Protein AF-A0A4V1A9I1-F1 (afdb_monomer)

Foldseek 3Di:
DDPPPPPPPPPPDPPVVCVVQNCVRCVVHDFDDPVLCVVCCVVLVHDPVLSVLVSVQSVQCPDPPGWRFDALVNSCVVVVHDSVVSVVSVVVCVVSQQKDKDDPDDDPVRPPGTITMDRVSNVVVSVVVCVVVDDPQQPWQAQPPPRDTDRHPVSQCQFFNWDDPDPVDIDGHNHTPVVPPDDDPD

Organism: NCBI:txid2546350

pLDDT: mean 83.8, std 15.75, range [33.19, 97.88]

Nearest PDB structures (foldseek):
  6cmv-assembly3_F  TM=6.394E-01  e=7.478E-04  Sulfolobus acidocaldarius
  2b0l-assembly1_A-2  TM=5.857E-01  e=3.317E-03  Bacillus subtilis
  4eju-assembly1_A  TM=6.588E-01  e=1.079E-02  Staphylococcus epidermidis RP62A
  4kdp-assembly3_E  TM=5.083E-01  e=3.734E-02  Staphylococcus epidermidis ATCC 12228
  6ix3-assembly1_B-2  TM=4.053E-01  e=1.984E+00  Aspergillus flavus NRRL3357

Sequence (186 aa):
MMSHDLKKENTEIPNTILSIWGRTILGSGWTTIPNELLKNQARLGLSNSELVLLIHLISFMHSSSAKIFPSIELLSERMSQDRRTIQRTIQRLEEKELIRKRVRSKGKLDIGLTNVYDISPLMLKIINIQLPSMTPPPQIHVCPRCKKIAKSEAEIESLFGYRRVNPDKRVIQSWCKECRGTPHQT

InterPro domains:
  IPR036388 Winged helix-like DNA-binding domain superfamily [G3DSA:1.10.10.10] (19-135)
  IPR036390 Winged helix DNA-binding domain superfamily [SSF46785] (39-106)
  IPR053843 DnaD, N-terminal domain [PF21984] (33-129)

Solvent-accessible surface area (backbone atoms only — not comparable to full-atom values): 11432 Å² total; per-residue (Å²): 142,82,86,79,80,71,80,75,75,83,71,78,74,55,68,74,60,40,72,75,59,36,68,79,69,45,70,87,55,84,71,90,72,63,65,66,59,67,77,36,28,71,82,71,68,49,51,72,70,49,48,54,51,48,53,57,52,53,60,51,49,84,46,100,81,45,74,23,54,72,44,64,65,61,51,16,63,76,66,73,43,56,58,67,59,50,52,52,44,52,49,53,35,38,76,68,52,33,34,46,79,47,79,62,48,84,53,94,88,36,77,85,51,52,42,37,49,42,56,64,45,38,55,53,54,55,49,63,68,41,53,85,76,46,76,72,76,60,64,69,46,60,16,82,84,81,62,50,73,20,60,41,71,70,41,34,52,71,47,34,28,69,42,75,80,49,100,91,40,71,44,75,41,69,44,30,57,82,64,54,87,58,79,80,87,125

Radius of gyration: 25.72 Å; Cα contacts (8 Å, |Δi|>4): 178; chains: 1; bounding box: 54×46×73 Å

Structure (mmCIF, N/CA/C/O backbone):
data_AF-A0A4V1A9I1-F1
#
_entry.id   AF-A0A4V1A9I1-F1
#
loop_
_atom_site.group_PDB
_atom_site.id
_atom_site.type_symbol
_atom_site.label_atom_id
_atom_site.label_alt_id
_atom_site.label_comp_id
_atom_site.label_asym_id
_atom_site.label_entity_id
_atom_site.label_seq_id
_atom_site.pdbx_PDB_ins_code
_atom_site.Cartn_x
_atom_site.Cartn_y
_atom_site.Cartn_z
_atom_site.occupancy
_atom_site.B_iso_or_equiv
_atom_site.auth_seq_id
_atom_site.auth_comp_id
_atom_site.auth_asym_id
_atom_site.auth_atom_id
_atom_site.pdbx_PDB_model_num
ATOM 1 N N . MET A 1 1 ? 34.693 -6.884 -14.666 1.00 38.56 1 MET A N 1
ATOM 2 C CA . MET A 1 1 ? 34.461 -8.022 -13.752 1.00 38.56 1 MET A CA 1
ATOM 3 C C . MET A 1 1 ? 34.159 -7.477 -12.369 1.00 38.56 1 MET A C 1
ATOM 5 O O . MET A 1 1 ? 35.087 -7.062 -11.701 1.00 38.56 1 MET A O 1
ATOM 9 N N . MET A 1 2 ? 32.887 -7.420 -11.981 1.00 33.19 2 MET A N 1
ATOM 10 C CA . MET A 1 2 ? 32.446 -7.291 -10.586 1.00 33.19 2 MET A CA 1
ATOM 11 C C . MET A 1 2 ? 31.104 -8.018 -10.509 1.00 33.19 2 MET A C 1
ATOM 13 O O . MET A 1 2 ? 30.039 -7.433 -10.694 1.00 33.19 2 MET A O 1
ATOM 17 N N . SER A 1 3 ? 31.192 -9.338 -10.370 1.00 37.56 3 SER A N 1
ATOM 18 C CA . SER A 1 3 ? 30.057 -10.226 -10.149 1.00 37.56 3 SER A CA 1
ATOM 19 C C . SER A 1 3 ? 29.556 -9.988 -8.727 1.00 37.56 3 SER A C 1
ATOM 21 O O . SER A 1 3 ? 30.115 -10.516 -7.770 1.00 37.56 3 SER A O 1
ATOM 23 N N . HIS A 1 4 ? 28.538 -9.145 -8.569 1.00 36.03 4 HIS A N 1
ATOM 24 C CA . HIS A 1 4 ? 27.784 -9.094 -7.322 1.00 36.03 4 HIS A CA 1
ATOM 25 C C . HIS A 1 4 ? 26.810 -10.275 -7.314 1.00 36.03 4 HIS A C 1
ATOM 27 O O . HIS A 1 4 ? 25.654 -10.153 -7.716 1.00 36.03 4 HIS A O 1
ATOM 33 N N . ASP A 1 5 ? 27.306 -11.430 -6.867 1.00 45.62 5 ASP A N 1
ATOM 34 C CA . ASP A 1 5 ? 26.476 -12.554 -6.442 1.00 45.62 5 ASP A CA 1
ATOM 35 C C . ASP A 1 5 ? 25.660 -12.125 -5.217 1.00 45.62 5 ASP A C 1
ATOM 37 O O . ASP A 1 5 ? 26.070 -12.247 -4.059 1.00 45.62 5 ASP A O 1
ATOM 41 N N . LEU A 1 6 ? 24.479 -11.569 -5.479 1.00 42.12 6 LEU A N 1
ATOM 42 C CA . LEU A 1 6 ? 23.424 -11.459 -4.487 1.00 42.12 6 LEU A CA 1
ATOM 43 C C . LEU A 1 6 ? 22.947 -12.882 -4.203 1.00 42.12 6 LEU A C 1
ATOM 45 O O . LEU A 1 6 ? 22.240 -13.480 -5.014 1.00 42.12 6 LEU A O 1
ATOM 49 N N . LYS A 1 7 ? 23.358 -13.424 -3.052 1.00 39.19 7 LYS A N 1
ATOM 50 C CA . LYS A 1 7 ? 22.798 -14.647 -2.471 1.00 39.19 7 LYS A CA 1
ATOM 51 C C . LYS A 1 7 ? 21.270 -14.545 -2.529 1.00 39.19 7 LYS A C 1
ATOM 53 O O . LYS A 1 7 ? 20.676 -13.811 -1.743 1.00 39.19 7 LYS A O 1
ATOM 58 N N . LYS A 1 8 ? 20.641 -15.248 -3.477 1.00 44.16 8 LYS A N 1
ATOM 59 C CA . LYS A 1 8 ? 19.192 -15.455 -3.488 1.00 44.16 8 LYS A CA 1
ATOM 60 C C . LYS A 1 8 ? 18.873 -16.243 -2.229 1.00 44.16 8 LYS A C 1
ATOM 62 O O . LYS A 1 8 ? 19.164 -17.433 -2.148 1.00 44.16 8 LYS A O 1
ATOM 67 N N . GLU A 1 9 ? 18.343 -15.550 -1.233 1.00 44.62 9 GLU A N 1
ATOM 68 C CA . GLU A 1 9 ? 17.680 -16.174 -0.101 1.00 44.62 9 GLU A CA 1
ATOM 69 C C . GLU A 1 9 ? 16.652 -17.146 -0.690 1.00 44.62 9 GLU A C 1
ATOM 71 O O . GLU A 1 9 ? 15.797 -16.754 -1.487 1.00 44.62 9 GLU A O 1
ATOM 76 N N . ASN A 1 10 ? 16.838 -18.439 -0.431 1.00 48.97 10 ASN A N 1
ATOM 77 C CA . ASN A 1 10 ? 16.048 -19.502 -1.035 1.00 48.97 10 ASN A CA 1
ATOM 78 C C . ASN A 1 10 ? 14.692 -19.542 -0.320 1.00 48.97 10 ASN A C 1
ATOM 80 O O . ASN A 1 10 ? 14.438 -20.412 0.507 1.00 48.97 10 ASN A O 1
ATOM 84 N N . THR A 1 11 ? 13.860 -18.526 -0.549 1.00 62.03 11 THR A N 1
ATOM 85 C CA . THR A 1 11 ? 12.506 -18.477 -0.010 1.00 62.03 11 THR A CA 1
ATOM 86 C C . THR A 1 11 ? 11.710 -19.561 -0.724 1.00 62.03 11 THR A C 1
ATOM 88 O O . THR A 1 11 ? 11.448 -19.461 -1.925 1.00 62.03 11 THR A O 1
ATOM 91 N N . GLU A 1 12 ? 11.377 -20.637 -0.014 1.00 82.06 12 GLU A N 1
ATOM 92 C CA . GLU A 1 12 ? 10.549 -21.699 -0.572 1.00 82.06 12 GLU A CA 1
ATOM 93 C C . GLU A 1 12 ? 9.214 -21.112 -1.046 1.00 82.06 12 GLU A C 1
ATOM 95 O O . GLU A 1 12 ? 8.479 -20.476 -0.289 1.00 82.06 12 GLU A O 1
ATOM 100 N N . ILE A 1 13 ? 8.916 -21.298 -2.333 1.00 84.38 13 ILE A N 1
ATOM 101 C CA . ILE A 1 13 ? 7.644 -20.884 -2.922 1.00 84.38 13 ILE A CA 1
ATOM 102 C C . ILE A 1 13 ? 6.544 -21.749 -2.291 1.00 84.38 13 ILE A C 1
ATOM 104 O O . ILE A 1 13 ? 6.620 -22.974 -2.416 1.00 84.38 13 ILE A O 1
ATOM 108 N N . PRO A 1 14 ? 5.500 -21.164 -1.673 1.00 90.56 14 PRO A N 1
ATOM 109 C CA . PRO A 1 14 ? 4.407 -21.947 -1.112 1.00 90.56 14 PRO A CA 1
ATOM 110 C C . PRO A 1 14 ? 3.772 -22.867 -2.164 1.00 90.56 14 PRO A C 1
ATOM 112 O O . PRO A 1 14 ? 3.424 -22.412 -3.256 1.00 90.56 14 PRO A O 1
ATOM 115 N N . ASN A 1 15 ? 3.566 -24.145 -1.823 1.00 91.12 15 ASN A N 1
ATOM 116 C CA . ASN A 1 15 ? 3.028 -25.156 -2.748 1.00 91.12 15 ASN A CA 1
ATOM 117 C C . ASN A 1 15 ? 1.694 -24.743 -3.390 1.00 91.12 15 ASN A C 1
ATOM 119 O O . ASN A 1 15 ? 1.447 -25.056 -4.550 1.00 91.12 15 ASN A O 1
ATOM 123 N N . THR A 1 16 ? 0.857 -24.005 -2.658 1.00 92.12 16 THR A N 1
ATOM 124 C CA . THR A 1 16 ? -0.423 -23.480 -3.155 1.00 92.12 16 THR A CA 1
ATOM 125 C C . THR A 1 16 ? -0.254 -22.447 -4.267 1.00 92.12 16 THR A C 1
ATOM 127 O O . THR A 1 16 ? -1.014 -22.449 -5.224 1.00 92.12 16 THR A O 1
ATOM 130 N N . ILE A 1 17 ? 0.742 -21.565 -4.175 1.00 92.31 17 ILE A N 1
ATOM 131 C CA . ILE A 1 17 ? 1.036 -20.580 -5.224 1.00 92.31 17 ILE A CA 1
ATOM 132 C C . ILE A 1 17 ? 1.721 -21.266 -6.409 1.00 92.31 17 ILE A C 1
ATOM 134 O O . ILE A 1 17 ? 1.414 -20.965 -7.564 1.00 92.31 17 ILE A O 1
ATOM 138 N N . LEU A 1 18 ? 2.608 -22.224 -6.125 1.00 92.25 18 LEU A N 1
ATOM 139 C CA . LEU A 1 18 ? 3.308 -23.002 -7.141 1.00 92.25 18 LEU A CA 1
ATOM 140 C C . LEU A 1 18 ? 2.350 -23.829 -8.008 1.00 92.25 18 LEU A C 1
ATOM 142 O O . LEU A 1 18 ? 2.568 -23.910 -9.213 1.00 92.25 18 LEU A O 1
ATOM 146 N N . SER A 1 19 ? 1.296 -24.415 -7.432 1.00 94.12 19 SER A N 1
ATOM 147 C CA . SER A 1 19 ? 0.315 -25.197 -8.195 1.00 94.12 19 SER A CA 1
ATOM 148 C C . SER A 1 19 ? -0.565 -24.341 -9.109 1.00 94.12 19 SER A C 1
ATOM 150 O O . SER A 1 19 ? -0.995 -24.826 -10.150 1.00 94.12 19 SER A O 1
ATOM 152 N N . ILE A 1 20 ? -0.810 -23.076 -8.750 1.00 94.00 20 ILE A N 1
ATOM 153 C CA . ILE A 1 20 ? -1.627 -22.149 -9.547 1.00 94.00 20 ILE A CA 1
ATOM 154 C C . ILE A 1 20 ? -0.826 -21.583 -10.724 1.00 94.00 20 ILE A C 1
ATOM 156 O O . ILE A 1 20 ? -1.315 -21.565 -11.850 1.00 94.00 20 ILE A O 1
ATOM 160 N N . TRP A 1 21 ? 0.395 -21.102 -10.468 1.00 92.94 21 TRP A N 1
ATOM 161 C CA . TRP A 1 21 ? 1.164 -20.321 -11.448 1.00 92.94 21 TRP A CA 1
ATOM 162 C C . TRP A 1 21 ? 2.335 -21.087 -12.073 1.00 92.94 21 TRP A C 1
ATOM 164 O O . TRP A 1 21 ? 2.850 -20.695 -13.116 1.00 92.94 21 TRP A O 1
ATOM 174 N N . GLY A 1 22 ? 2.775 -22.186 -11.465 1.00 92.94 22 GLY A N 1
ATOM 175 C CA . GLY A 1 22 ? 3.942 -22.934 -11.919 1.00 92.94 22 GLY A CA 1
ATOM 176 C C . GLY A 1 22 ? 5.271 -22.207 -11.679 1.00 92.94 22 GLY A C 1
ATOM 177 O O . GLY A 1 22 ? 5.353 -20.995 -11.476 1.00 92.94 22 GLY A O 1
ATOM 178 N N . ARG A 1 23 ? 6.368 -22.972 -11.703 1.00 91.31 23 ARG A N 1
ATOM 179 C CA . ARG A 1 23 ? 7.710 -22.456 -11.376 1.00 91.31 23 ARG A CA 1
ATOM 180 C C . ARG A 1 23 ? 8.219 -21.433 -12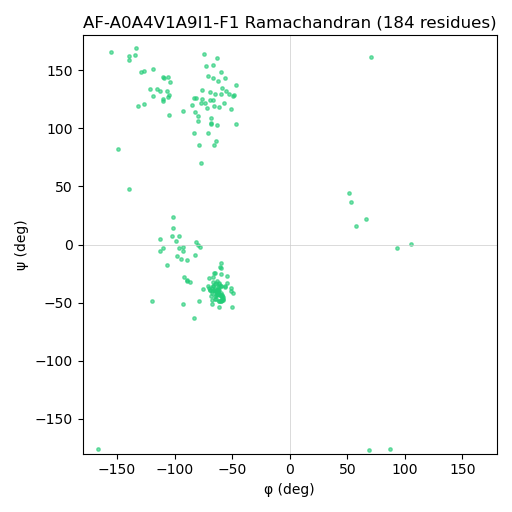.393 1.00 91.31 23 ARG A C 1
ATOM 182 O O . ARG A 1 23 ? 8.892 -20.485 -12.003 1.00 91.31 23 ARG A O 1
ATOM 189 N N . THR A 1 24 ? 7.892 -21.616 -13.672 1.00 92.69 24 THR A N 1
ATOM 190 C CA . THR A 1 24 ? 8.358 -20.748 -14.763 1.00 92.69 24 THR A CA 1
ATOM 191 C C . THR A 1 24 ? 7.842 -19.317 -14.612 1.00 92.69 24 THR A C 1
ATOM 193 O O . THR A 1 24 ? 8.624 -18.382 -14.748 1.00 92.69 24 THR A O 1
ATOM 196 N N . ILE A 1 25 ? 6.562 -19.135 -14.260 1.00 91.75 25 ILE A N 1
ATOM 197 C CA . ILE A 1 25 ? 5.960 -17.803 -14.063 1.00 91.75 25 ILE A CA 1
ATOM 198 C C . ILE A 1 25 ? 6.535 -17.130 -12.810 1.00 91.75 25 ILE A C 1
ATOM 200 O O . ILE A 1 25 ? 6.825 -15.938 -12.812 1.00 91.75 25 ILE A O 1
ATOM 204 N N . LEU A 1 26 ? 6.758 -17.905 -11.748 1.00 91.00 26 LEU A N 1
ATOM 205 C CA . LEU A 1 26 ? 7.245 -17.406 -10.459 1.00 91.00 26 LEU A CA 1
ATOM 206 C C . LEU A 1 26 ? 8.769 -17.199 -10.408 1.00 91.00 26 LEU A C 1
ATOM 208 O O . LEU A 1 26 ? 9.298 -16.826 -9.361 1.00 91.00 26 LEU A O 1
ATOM 212 N N . GLY A 1 27 ? 9.496 -17.427 -11.508 1.00 86.19 27 GLY A N 1
ATOM 213 C CA . GLY A 1 27 ? 10.963 -17.353 -11.549 1.00 86.19 27 GLY A CA 1
ATOM 214 C C . GLY A 1 27 ? 11.542 -15.980 -11.178 1.00 86.19 27 GLY A C 1
ATOM 215 O O . GLY A 1 27 ? 12.671 -15.894 -10.686 1.00 86.19 27 GLY 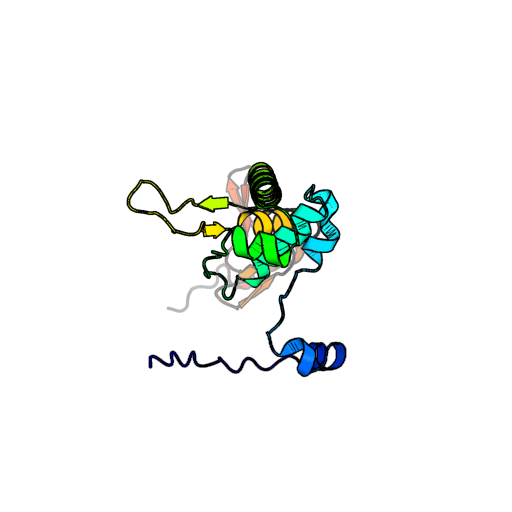A O 1
ATOM 216 N N . SER A 1 28 ? 10.758 -14.916 -11.361 1.00 84.81 28 SER A N 1
ATOM 217 C CA . SER A 1 28 ? 11.095 -13.537 -10.978 1.00 84.81 28 SER A CA 1
ATOM 218 C C . SER A 1 28 ? 10.522 -13.117 -9.616 1.00 84.81 28 SER A C 1
ATOM 220 O O . SER A 1 28 ? 10.631 -11.951 -9.243 1.00 84.81 28 SER A O 1
ATOM 222 N N . GLY A 1 29 ? 9.934 -14.054 -8.867 1.00 87.31 29 GLY A N 1
ATOM 223 C CA . GLY A 1 29 ? 9.211 -13.796 -7.625 1.00 87.31 29 GLY A CA 1
ATOM 224 C C . GLY A 1 29 ? 7.737 -13.454 -7.853 1.00 87.31 29 GLY A C 1
ATOM 225 O O . GLY A 1 29 ? 7.226 -13.499 -8.971 1.00 87.31 29 GLY A O 1
ATOM 226 N N . TRP A 1 30 ? 7.040 -13.117 -6.769 1.00 90.69 30 TRP A N 1
ATOM 227 C CA . TRP A 1 30 ? 5.646 -12.677 -6.793 1.00 90.69 30 TRP A CA 1
ATOM 228 C C . TRP A 1 30 ? 5.441 -11.531 -5.804 1.00 90.69 30 TRP A C 1
ATOM 230 O O . TRP A 1 30 ? 6.217 -11.345 -4.868 1.00 90.69 30 TRP A O 1
ATOM 240 N N . THR A 1 31 ? 4.385 -10.749 -6.007 1.00 90.62 31 THR A N 1
ATOM 241 C CA . THR A 1 31 ? 3.989 -9.677 -5.089 1.00 90.62 31 THR A CA 1
ATOM 242 C C . THR A 1 31 ? 2.703 -10.070 -4.382 1.00 90.62 31 THR A C 1
ATOM 244 O O . THR A 1 31 ? 1.701 -10.378 -5.025 1.00 90.62 31 THR A O 1
ATOM 247 N N . THR A 1 32 ? 2.713 -10.058 -3.052 1.00 90.00 32 THR A N 1
ATOM 248 C CA . THR A 1 32 ? 1.515 -10.314 -2.251 1.00 90.00 32 THR A CA 1
ATOM 249 C C . THR A 1 32 ? 0.716 -9.033 -2.073 1.00 90.00 32 THR A C 1
ATOM 251 O O . THR A 1 32 ? 1.205 -8.072 -1.478 1.00 90.00 32 THR A O 1
ATOM 254 N N . ILE A 1 33 ? -0.528 -9.036 -2.546 1.00 92.81 33 ILE A N 1
ATOM 255 C CA . ILE A 1 33 ? -1.468 -7.932 -2.362 1.00 92.81 33 ILE A CA 1
ATOM 256 C C . ILE A 1 33 ? -2.567 -8.379 -1.396 1.00 92.81 33 ILE A C 1
ATOM 258 O O . ILE A 1 33 ? -3.230 -9.383 -1.665 1.00 92.81 33 ILE A O 1
ATOM 262 N N . PRO A 1 34 ? -2.796 -7.668 -0.276 1.00 92.38 34 PRO A N 1
ATOM 263 C CA . PRO A 1 34 ? -3.921 -7.968 0.595 1.00 92.38 34 PRO A CA 1
ATOM 264 C C . PRO A 1 34 ? -5.237 -7.831 -0.173 1.00 92.38 34 PRO A C 1
ATOM 266 O O . PRO A 1 34 ? -5.506 -6.782 -0.759 1.00 92.38 34 PRO A O 1
ATOM 269 N N . ASN A 1 35 ? -6.105 -8.844 -0.103 1.00 94.56 35 ASN A N 1
ATOM 270 C CA . ASN A 1 35 ? -7.450 -8.777 -0.698 1.00 94.56 35 ASN A CA 1
ATOM 271 C C . ASN A 1 35 ? -8.239 -7.556 -0.210 1.00 94.56 35 ASN A C 1
ATOM 273 O O . ASN A 1 35 ? -9.094 -7.028 -0.909 1.00 94.56 35 ASN A O 1
ATOM 277 N N . GLU A 1 36 ? -7.921 -7.087 0.987 1.00 94.50 36 GLU A N 1
ATOM 278 C CA . GLU A 1 36 ? -8.526 -5.931 1.631 1.00 94.50 36 GLU A CA 1
ATOM 279 C C . GLU A 1 36 ? -8.203 -4.618 0.914 1.00 94.50 36 GLU A C 1
ATOM 281 O O . GLU A 1 36 ? -9.044 -3.723 0.900 1.00 94.50 36 GLU A O 1
ATOM 286 N N . LEU A 1 37 ? -7.057 -4.519 0.229 1.00 95.06 37 LEU A N 1
ATOM 287 C CA . LEU A 1 37 ? -6.786 -3.405 -0.682 1.00 95.06 37 LEU A CA 1
ATOM 288 C C . LEU A 1 37 ? -7.754 -3.431 -1.872 1.00 95.06 37 LEU A C 1
ATOM 290 O O . LEU A 1 37 ? -8.346 -2.407 -2.205 1.00 95.06 37 LEU A O 1
ATOM 294 N N . LEU A 1 38 ? -7.942 -4.606 -2.483 1.00 95.94 38 LEU A N 1
ATOM 295 C CA . LEU A 1 38 ? -8.792 -4.773 -3.666 1.00 95.94 38 LEU A CA 1
ATOM 296 C C . LEU A 1 38 ? -10.272 -4.544 -3.334 1.00 95.94 38 LEU A C 1
ATOM 298 O O . LEU A 1 38 ? -10.944 -3.761 -3.998 1.00 95.94 38 LEU A O 1
ATOM 302 N N . LYS A 1 39 ? -10.769 -5.153 -2.251 1.00 95.38 39 LYS A N 1
ATOM 303 C CA . LYS A 1 39 ? -12.156 -4.991 -1.782 1.00 95.38 39 LYS A CA 1
ATOM 304 C C . LYS A 1 39 ? -12.497 -3.542 -1.444 1.00 95.38 39 LYS A C 1
ATOM 306 O O . LYS A 1 39 ? -13.627 -3.110 -1.649 1.00 95.38 39 LYS A O 1
ATOM 311 N N . ASN A 1 40 ? -11.534 -2.796 -0.904 1.00 95.44 40 ASN A N 1
ATOM 312 C CA . ASN A 1 40 ? -11.751 -1.428 -0.446 1.00 95.44 40 ASN A CA 1
ATOM 313 C C . ASN A 1 40 ? -11.245 -0.371 -1.435 1.00 95.44 40 ASN A C 1
ATOM 315 O O . ASN A 1 40 ? -11.191 0.797 -1.060 1.00 95.44 40 ASN A O 1
ATOM 319 N N . GLN A 1 41 ? -10.932 -0.726 -2.690 1.00 96.50 41 GLN A N 1
ATOM 320 C CA . GLN A 1 41 ? -10.455 0.226 -3.701 1.00 96.50 41 GLN A CA 1
ATOM 321 C C . GLN A 1 41 ? -11.361 1.467 -3.789 1.00 96.50 41 GLN A C 1
ATOM 323 O O . GLN A 1 41 ? -10.889 2.595 -3.637 1.00 96.50 41 GLN A O 1
ATOM 328 N N . ALA A 1 42 ? -12.670 1.263 -3.975 1.00 95.62 42 ALA A N 1
ATOM 329 C CA . ALA A 1 42 ? -13.636 2.356 -4.090 1.00 95.62 42 ALA A CA 1
ATOM 330 C C . ALA A 1 42 ? -13.742 3.180 -2.795 1.00 95.62 42 ALA A C 1
ATOM 332 O O . ALA A 1 42 ? -13.780 4.406 -2.843 1.00 95.62 42 ALA A O 1
ATOM 333 N N . ARG A 1 43 ? -13.715 2.521 -1.629 1.00 94.69 43 ARG A N 1
ATOM 334 C CA . ARG A 1 43 ? -13.764 3.183 -0.312 1.00 94.69 43 ARG A CA 1
ATOM 335 C C . ARG A 1 43 ? -12.517 4.012 -0.016 1.00 94.69 43 ARG A C 1
ATOM 337 O O . ARG A 1 43 ? -12.611 5.037 0.646 1.00 94.69 43 ARG A O 1
ATOM 344 N N . LEU A 1 44 ? -11.364 3.585 -0.524 1.00 95.44 44 LEU A N 1
ATOM 345 C CA . LEU A 1 44 ? -10.106 4.334 -0.487 1.00 95.44 44 LEU A CA 1
ATOM 346 C C . LEU A 1 44 ? -10.060 5.449 -1.549 1.00 95.44 44 LEU A C 1
ATOM 348 O O . LEU A 1 44 ? -9.069 6.173 -1.637 1.00 95.44 44 LEU A O 1
ATOM 352 N N . GLY A 1 45 ? -11.106 5.582 -2.373 1.00 96.12 45 GLY A N 1
ATOM 353 C CA . GLY A 1 45 ? -11.182 6.555 -3.456 1.00 96.12 45 GLY A CA 1
ATOM 354 C C . GLY A 1 45 ? -10.171 6.297 -4.571 1.00 96.12 45 GLY A C 1
ATOM 355 O O . GLY A 1 45 ? -9.810 7.234 -5.278 1.00 96.12 45 GLY A O 1
ATOM 356 N N . LEU A 1 46 ? -9.661 5.073 -4.721 1.00 97.88 46 LEU A N 1
ATOM 357 C CA . LEU A 1 46 ? -8.631 4.726 -5.699 1.00 97.88 46 LEU A CA 1
ATOM 358 C C . LEU A 1 46 ? -9.219 4.499 -7.098 1.00 97.88 46 LEU A C 1
ATOM 360 O O . LEU A 1 46 ? -10.088 3.655 -7.308 1.00 97.88 46 LEU A O 1
ATOM 364 N N . SER A 1 47 ? -8.675 5.205 -8.083 1.00 97.69 47 SER A N 1
ATOM 365 C CA . SER A 1 47 ? -8.843 4.875 -9.499 1.00 97.69 47 SER A CA 1
ATOM 366 C C . SER A 1 47 ? -8.000 3.656 -9.886 1.00 97.69 47 SER A C 1
ATOM 368 O O . SER A 1 47 ? -7.053 3.287 -9.191 1.00 97.69 47 SER A O 1
ATOM 370 N N . ASN A 1 48 ? -8.305 3.058 -11.039 1.00 97.06 48 ASN A N 1
ATOM 371 C CA . ASN A 1 48 ? -7.591 1.879 -11.534 1.00 97.06 48 ASN A CA 1
ATOM 372 C C . ASN A 1 48 ? -6.091 2.153 -11.729 1.00 97.06 48 ASN A C 1
ATOM 374 O O . ASN A 1 48 ? -5.263 1.357 -11.297 1.00 97.06 48 ASN A O 1
ATOM 378 N N . SER A 1 49 ? -5.723 3.303 -12.306 1.00 96.38 49 SER A N 1
ATOM 379 C CA . SER A 1 49 ? -4.313 3.676 -12.495 1.00 96.38 49 SER A CA 1
ATOM 380 C C . SER A 1 49 ? -3.580 3.883 -11.168 1.00 96.38 49 SER A C 1
ATOM 382 O O . SER A 1 49 ? -2.428 3.481 -11.034 1.00 96.38 49 SER A O 1
ATOM 384 N N . GLU A 1 50 ? -4.247 4.471 -10.171 1.00 97.81 50 GLU A N 1
ATOM 385 C CA . GLU A 1 50 ? -3.676 4.654 -8.832 1.00 97.81 50 GLU A CA 1
ATOM 386 C C . GLU A 1 50 ? -3.479 3.309 -8.115 1.00 97.81 50 GLU A C 1
ATOM 388 O O . GLU A 1 50 ? -2.440 3.106 -7.488 1.00 97.81 50 GLU A O 1
ATOM 393 N N . LEU A 1 51 ? -4.426 2.369 -8.243 1.00 97.75 51 LEU A N 1
ATOM 394 C CA . LEU A 1 51 ? -4.293 1.020 -7.688 1.00 97.75 51 LEU A CA 1
ATOM 395 C C . LEU A 1 51 ? -3.136 0.248 -8.340 1.00 97.75 51 LEU A C 1
ATOM 397 O O . LEU A 1 51 ? -2.318 -0.336 -7.632 1.00 97.75 51 LEU A O 1
ATOM 401 N N . VAL A 1 52 ? -3.037 0.260 -9.671 1.00 96.88 52 VAL A N 1
ATOM 402 C CA . VAL A 1 52 ? -1.956 -0.437 -10.391 1.00 96.88 52 VAL A CA 1
ATOM 403 C C . VAL A 1 52 ? -0.592 0.160 -10.034 1.00 96.88 52 VAL A C 1
ATOM 405 O O . VAL A 1 52 ? 0.353 -0.582 -9.763 1.00 96.88 52 VAL A O 1
ATOM 408 N N . LEU A 1 53 ? -0.491 1.490 -9.938 1.00 96.88 53 LEU A N 1
ATOM 409 C CA . LEU A 1 53 ? 0.732 2.147 -9.479 1.00 96.88 53 LEU A CA 1
ATOM 410 C C . LEU A 1 53 ? 1.101 1.722 -8.047 1.00 96.88 53 LEU A C 1
ATOM 412 O O . LEU A 1 53 ? 2.266 1.431 -7.782 1.00 96.88 53 LEU A O 1
ATOM 416 N N . LEU A 1 54 ? 0.129 1.647 -7.129 1.00 96.00 54 LEU A N 1
ATOM 417 C CA . LEU A 1 54 ? 0.356 1.154 -5.766 1.00 96.00 54 LEU A CA 1
ATOM 418 C C . LEU A 1 54 ? 0.869 -0.289 -5.754 1.00 96.00 54 LEU A C 1
ATOM 420 O O . LEU A 1 54 ? 1.821 -0.577 -5.035 1.00 96.00 54 LEU A O 1
ATOM 424 N N . ILE A 1 55 ? 0.289 -1.181 -6.563 1.00 95.94 55 ILE A N 1
ATOM 425 C CA . ILE A 1 55 ? 0.745 -2.575 -6.695 1.00 95.94 55 ILE A CA 1
ATOM 426 C C . ILE A 1 55 ? 2.204 -2.619 -7.164 1.00 95.94 55 ILE A C 1
ATOM 428 O O . ILE A 1 55 ? 3.014 -3.349 -6.589 1.00 95.94 55 ILE A O 1
ATOM 432 N N . HIS A 1 56 ? 2.578 -1.788 -8.143 1.00 95.31 56 HIS A N 1
ATOM 433 C CA . HIS A 1 56 ? 3.975 -1.672 -8.555 1.00 95.31 56 HIS A CA 1
ATOM 434 C C . HIS A 1 56 ? 4.873 -1.170 -7.425 1.00 95.31 56 HIS A C 1
ATOM 436 O O . HIS A 1 56 ? 5.941 -1.741 -7.235 1.00 95.31 56 HIS A O 1
ATOM 442 N N . LEU A 1 57 ? 4.464 -0.165 -6.644 1.00 94.00 57 LEU A N 1
ATOM 443 C CA . LEU A 1 57 ? 5.239 0.295 -5.483 1.00 94.00 57 LEU A CA 1
ATOM 444 C C . LEU A 1 57 ? 5.410 -0.815 -4.431 1.00 94.00 57 LEU A C 1
ATOM 446 O O . LEU A 1 57 ? 6.518 -1.006 -3.932 1.00 94.00 57 LEU A O 1
ATOM 450 N N . ILE A 1 58 ? 4.349 -1.578 -4.145 1.00 92.94 58 ILE A N 1
ATOM 451 C CA . ILE A 1 58 ? 4.373 -2.718 -3.214 1.00 92.94 58 ILE A CA 1
ATOM 452 C C . ILE A 1 58 ? 5.343 -3.803 -3.700 1.00 92.94 58 ILE A C 1
ATOM 454 O O . ILE A 1 58 ? 6.028 -4.402 -2.879 1.00 92.94 58 ILE A O 1
ATOM 458 N N . SER A 1 59 ? 5.487 -4.012 -5.014 1.00 92.12 59 SER A N 1
ATOM 459 C CA . SER A 1 59 ? 6.428 -5.010 -5.554 1.00 92.12 59 SER A CA 1
ATOM 460 C C . SER A 1 59 ? 7.903 -4.760 -5.196 1.00 92.12 59 SER A C 1
ATOM 462 O O . SER A 1 59 ? 8.704 -5.690 -5.239 1.00 92.12 59 SER A O 1
ATOM 464 N N . PHE A 1 60 ? 8.267 -3.529 -4.812 1.00 89.75 60 PHE A N 1
ATOM 465 C CA . PHE A 1 60 ? 9.618 -3.168 -4.355 1.00 89.75 60 PHE A CA 1
ATOM 466 C C . PHE A 1 60 ? 9.786 -3.255 -2.828 1.00 89.75 60 PHE A C 1
ATOM 468 O O . PHE A 1 60 ? 10.869 -2.989 -2.304 1.00 89.75 60 PHE A O 1
ATOM 475 N N . MET A 1 61 ? 8.727 -3.594 -2.087 1.00 85.88 61 MET A N 1
ATOM 476 C CA . MET A 1 61 ? 8.791 -3.791 -0.642 1.00 85.88 61 MET A CA 1
ATOM 477 C C . MET A 1 61 ? 9.281 -5.210 -0.334 1.00 85.88 61 MET A C 1
ATOM 479 O O . MET A 1 61 ? 8.503 -6.157 -0.296 1.00 85.88 61 MET A O 1
ATOM 483 N N . HIS A 1 62 ? 10.584 -5.353 -0.089 1.00 73.94 62 HIS A N 1
ATOM 484 C CA . HIS A 1 62 ? 11.203 -6.648 0.236 1.00 73.94 62 HIS A CA 1
ATOM 485 C C . HIS A 1 62 ? 11.219 -6.974 1.741 1.00 73.94 62 HIS A C 1
ATOM 487 O O . HIS A 1 62 ? 11.475 -8.109 2.125 1.00 73.94 62 HIS A O 1
ATOM 493 N N . SER A 1 63 ? 10.947 -5.995 2.605 1.00 68.94 63 SER A N 1
ATOM 494 C CA . SER A 1 63 ? 10.808 -6.170 4.054 1.00 68.94 63 SER A CA 1
ATOM 495 C C . SER A 1 63 ? 9.935 -5.058 4.642 1.00 68.94 63 SER A C 1
ATOM 497 O O . SER A 1 63 ? 9.708 -4.035 3.995 1.00 68.94 63 SER A O 1
ATOM 499 N N . SER A 1 64 ? 9.469 -5.223 5.883 1.00 63.03 64 SER A N 1
ATOM 500 C CA . SER A 1 64 ? 8.633 -4.229 6.580 1.00 63.03 64 SER A CA 1
ATOM 501 C C . SER A 1 64 ? 9.308 -2.861 6.760 1.00 63.03 64 SER A C 1
ATOM 503 O O . SER A 1 64 ? 8.624 -1.859 6.952 1.00 63.03 64 SER A O 1
ATOM 505 N N . SER A 1 65 ? 10.640 -2.806 6.676 1.00 61.75 65 SER A N 1
ATOM 506 C CA . SER A 1 65 ? 11.448 -1.583 6.742 1.00 61.75 65 SER A CA 1
ATOM 507 C C . SER A 1 65 ? 12.141 -1.242 5.417 1.00 61.75 65 SER A C 1
ATOM 509 O O . SER A 1 65 ? 12.926 -0.288 5.359 1.00 61.75 65 SER A O 1
ATOM 511 N N . ALA A 1 66 ? 11.872 -2.000 4.347 1.00 66.25 66 ALA A N 1
ATOM 512 C CA . ALA A 1 66 ? 12.495 -1.780 3.053 1.00 66.25 66 ALA A CA 1
ATOM 513 C C . ALA A 1 66 ? 12.075 -0.424 2.487 1.00 66.25 66 ALA A C 1
ATOM 515 O O . ALA A 1 66 ? 10.895 -0.082 2.393 1.00 66.25 66 ALA A O 1
ATOM 516 N N . LYS A 1 67 ? 13.073 0.354 2.067 1.00 72.62 67 LYS A N 1
ATOM 517 C CA . LYS A 1 67 ? 12.832 1.594 1.335 1.00 72.62 67 LYS A CA 1
ATOM 518 C C . LYS A 1 67 ? 12.294 1.236 -0.049 1.00 72.62 67 LYS A C 1
ATOM 520 O O . LYS A 1 67 ? 12.907 0.440 -0.751 1.00 72.62 67 LYS A O 1
ATOM 525 N N . ILE A 1 68 ? 11.208 1.878 -0.462 1.00 85.19 68 ILE A N 1
ATOM 526 C CA . ILE A 1 68 ? 10.671 1.775 -1.822 1.00 85.19 68 ILE A CA 1
ATOM 527 C C . ILE A 1 68 ? 11.278 2.917 -2.632 1.00 85.19 68 ILE A C 1
ATOM 529 O O . ILE A 1 68 ? 11.038 4.080 -2.319 1.00 85.19 68 ILE A O 1
ATOM 533 N N . PHE A 1 69 ? 12.089 2.620 -3.645 1.00 88.50 69 PHE A N 1
ATOM 534 C CA . PHE A 1 69 ? 12.757 3.650 -4.454 1.00 88.50 69 PHE A CA 1
ATOM 535 C C . PHE A 1 69 ? 12.806 3.333 -5.961 1.00 88.50 69 PHE A C 1
ATOM 537 O O . PHE A 1 69 ? 13.865 3.464 -6.574 1.00 88.50 69 PHE A O 1
ATOM 544 N N . PRO A 1 70 ? 11.695 2.925 -6.603 1.00 90.19 70 PRO A N 1
ATO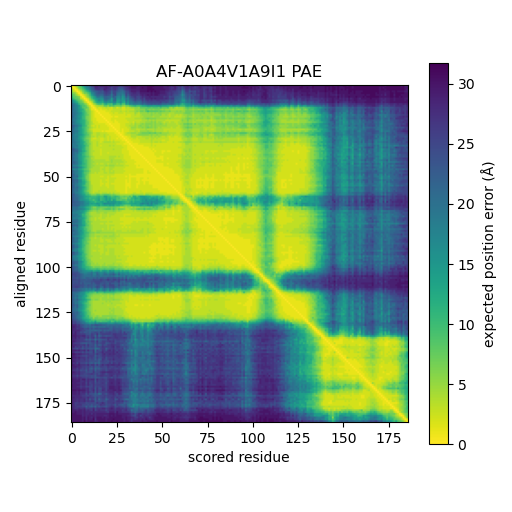M 545 C CA . PRO A 1 70 ? 11.666 2.823 -8.055 1.00 90.19 70 PRO A CA 1
ATOM 546 C C . PRO A 1 70 ? 11.784 4.204 -8.703 1.00 90.19 70 PRO A C 1
ATOM 548 O O . PRO A 1 70 ? 11.240 5.197 -8.211 1.00 90.19 70 PRO A O 1
ATOM 551 N N . SER A 1 71 ? 12.486 4.267 -9.833 1.00 91.56 71 SER A N 1
ATOM 552 C CA . SER A 1 71 ? 12.550 5.487 -10.632 1.00 91.56 71 SER A CA 1
ATOM 553 C C . SER A 1 71 ? 11.220 5.724 -11.352 1.00 91.56 71 SER A C 1
ATOM 555 O O . SER A 1 71 ? 10.474 4.792 -11.654 1.00 91.56 71 SER A O 1
ATOM 557 N N . ILE A 1 72 ? 10.925 6.991 -11.654 1.00 92.69 72 ILE A N 1
ATOM 558 C CA . ILE A 1 72 ? 9.751 7.343 -12.468 1.00 92.69 72 ILE A CA 1
ATOM 559 C C . ILE A 1 72 ? 9.842 6.695 -13.854 1.00 92.69 72 ILE A C 1
ATOM 561 O O . ILE A 1 72 ? 8.820 6.276 -14.380 1.00 92.69 72 ILE A O 1
ATOM 565 N N . GLU A 1 73 ? 11.050 6.582 -14.411 1.00 93.12 73 GLU A N 1
ATOM 566 C CA . GLU A 1 73 ? 11.298 5.928 -15.701 1.00 93.12 73 GLU A CA 1
ATOM 567 C C . GLU A 1 73 ? 10.895 4.450 -15.669 1.00 93.12 73 GLU A C 1
ATOM 569 O O . GLU A 1 73 ? 10.118 4.002 -16.502 1.00 93.12 73 GLU A O 1
ATOM 574 N N . LEU A 1 74 ? 11.322 3.717 -14.635 1.00 93.44 74 LEU A N 1
ATOM 575 C CA . LEU A 1 74 ? 10.991 2.301 -14.476 1.00 93.44 74 LEU A CA 1
ATOM 576 C C . LEU A 1 74 ? 9.479 2.073 -14.339 1.00 93.44 74 LEU A C 1
ATOM 578 O O . LEU A 1 74 ? 8.938 1.103 -14.863 1.00 93.44 74 LEU A O 1
ATOM 582 N N . LEU A 1 75 ? 8.785 2.957 -13.616 1.00 95.25 75 LEU A N 1
ATOM 583 C CA . LEU A 1 75 ? 7.326 2.895 -13.480 1.00 95.25 75 LEU A CA 1
ATOM 584 C C . LEU A 1 75 ? 6.618 3.241 -14.796 1.00 95.25 75 LEU A C 1
ATOM 586 O O . LEU A 1 75 ? 5.635 2.595 -15.144 1.00 95.25 75 LEU A O 1
ATOM 590 N N . SER A 1 76 ? 7.134 4.231 -15.526 1.00 96.12 76 SER A N 1
ATOM 591 C CA . SER A 1 76 ? 6.644 4.665 -16.838 1.00 96.12 76 SER A CA 1
ATOM 592 C C . SER A 1 76 ? 6.708 3.520 -17.853 1.00 96.12 76 SER A C 1
ATOM 594 O O . SER A 1 76 ? 5.695 3.209 -18.478 1.00 96.12 76 SER A O 1
ATOM 596 N N . GLU A 1 77 ? 7.849 2.831 -17.928 1.00 96.50 77 GLU A N 1
ATOM 597 C CA . GLU A 1 77 ? 8.062 1.654 -18.775 1.00 96.50 77 GLU A CA 1
ATOM 598 C C . GLU A 1 77 ? 7.114 0.505 -18.400 1.00 96.50 77 GLU A C 1
ATOM 600 O O . GLU A 1 77 ? 6.348 0.029 -19.238 1.00 96.50 77 GLU A O 1
ATOM 605 N N . ARG A 1 78 ? 7.087 0.104 -17.119 1.00 95.25 78 ARG A N 1
ATOM 606 C CA . ARG A 1 78 ? 6.257 -1.022 -16.646 1.00 95.25 78 ARG A CA 1
ATOM 607 C C . ARG A 1 78 ? 4.763 -0.805 -16.845 1.00 95.25 78 ARG A C 1
ATOM 609 O O . ARG A 1 78 ? 4.042 -1.763 -17.102 1.00 95.25 78 ARG A O 1
ATOM 616 N N . MET A 1 79 ? 4.299 0.431 -16.693 1.00 96.00 79 MET A N 1
ATOM 617 C CA . MET A 1 79 ? 2.882 0.768 -16.822 1.00 96.00 79 MET A CA 1
ATOM 618 C C . MET A 1 79 ? 2.504 1.214 -18.237 1.00 96.00 79 MET A C 1
ATOM 620 O O . MET A 1 79 ? 1.322 1.434 -18.488 1.00 96.00 79 MET A O 1
ATOM 624 N N . SER A 1 80 ? 3.473 1.362 -19.151 1.00 96.12 80 SER A N 1
ATOM 625 C CA . SER A 1 80 ? 3.254 1.936 -20.487 1.00 96.12 80 SER A CA 1
ATOM 626 C C . SER A 1 80 ? 2.525 3.289 -20.431 1.00 96.12 80 SER A C 1
ATOM 628 O O . SER A 1 80 ? 1.581 3.549 -21.175 1.00 96.12 80 SER A O 1
ATOM 630 N N . GLN A 1 81 ? 2.942 4.156 -19.506 1.00 96.25 81 GLN A N 1
ATOM 631 C CA . GLN A 1 81 ? 2.387 5.500 -19.319 1.00 96.25 81 GLN A CA 1
ATOM 632 C C . GLN A 1 81 ? 3.503 6.523 -19.348 1.00 96.25 81 GLN A C 1
ATOM 634 O O . GLN A 1 81 ? 4.603 6.236 -18.893 1.00 96.25 81 GLN A O 1
ATOM 639 N N . ASP A 1 82 ? 3.227 7.738 -19.808 1.00 96.56 82 ASP A N 1
ATOM 640 C CA . ASP A 1 82 ? 4.228 8.794 -19.804 1.00 96.56 82 ASP A CA 1
ATOM 641 C C . ASP A 1 82 ? 4.618 9.217 -18.371 1.00 96.56 82 ASP A C 1
ATOM 643 O O . ASP A 1 82 ? 3.841 9.127 -17.411 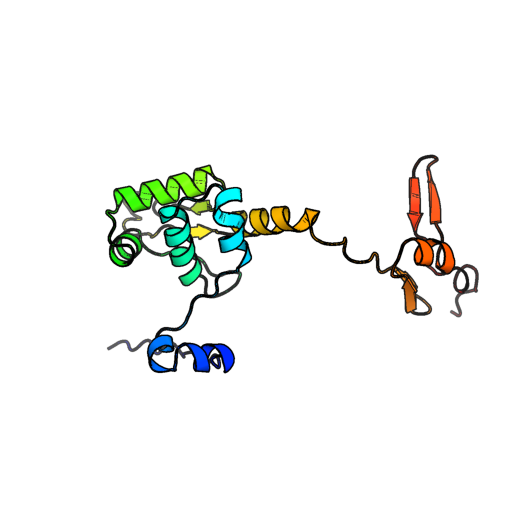1.00 96.56 82 ASP A O 1
ATOM 647 N N . ARG A 1 83 ? 5.838 9.743 -18.229 1.00 95.75 83 ARG A N 1
ATOM 648 C CA . ARG A 1 83 ? 6.398 10.165 -16.936 1.00 95.75 83 ARG A CA 1
ATOM 649 C C . ARG A 1 83 ? 5.521 11.184 -16.205 1.00 95.75 83 ARG A C 1
ATOM 651 O O . ARG A 1 83 ? 5.454 11.145 -14.975 1.00 95.75 83 ARG A O 1
ATOM 658 N N . ARG A 1 84 ? 4.851 12.092 -16.925 1.00 95.50 84 ARG A N 1
ATOM 659 C CA . ARG A 1 84 ? 3.984 13.124 -16.333 1.00 95.50 84 ARG A CA 1
ATOM 660 C C . ARG A 1 84 ? 2.718 12.491 -15.760 1.00 95.50 84 ARG A C 1
ATOM 662 O O . ARG A 1 84 ? 2.292 12.879 -14.672 1.00 95.50 84 ARG A O 1
ATOM 669 N N . THR A 1 85 ? 2.158 11.480 -16.420 1.00 97.00 85 THR A N 1
ATOM 670 C CA . THR A 1 85 ? 1.033 10.700 -15.890 1.00 97.00 85 THR A CA 1
ATOM 671 C C . THR A 1 85 ? 1.415 9.935 -14.626 1.00 97.00 85 THR A C 1
ATOM 673 O O . THR A 1 85 ? 0.670 10.002 -13.645 1.00 97.00 85 THR A O 1
ATOM 676 N N . ILE A 1 86 ? 2.587 9.293 -14.584 1.00 97.25 86 ILE A N 1
ATOM 677 C CA . ILE A 1 86 ? 3.082 8.633 -13.363 1.00 97.25 86 ILE A CA 1
ATOM 678 C C . ILE A 1 86 ? 3.240 9.644 -12.223 1.00 97.25 86 ILE A C 1
ATOM 680 O O . ILE A 1 86 ? 2.718 9.432 -11.130 1.00 97.25 86 ILE A O 1
ATOM 684 N N . GLN A 1 87 ? 3.892 10.782 -12.475 1.00 95.38 87 GLN A N 1
ATOM 685 C CA . GLN A 1 87 ? 4.078 11.837 -11.472 1.00 95.38 87 GLN A CA 1
ATOM 686 C C . GLN A 1 87 ? 2.750 12.382 -10.938 1.00 95.38 87 GLN A C 1
ATOM 688 O O . GLN A 1 87 ? 2.592 12.516 -9.726 1.00 95.38 87 GLN A O 1
ATOM 693 N N . ARG A 1 88 ? 1.778 12.641 -11.821 1.00 97.19 88 ARG A N 1
ATOM 694 C CA . ARG A 1 88 ? 0.433 13.087 -11.433 1.00 97.19 88 ARG A CA 1
ATOM 695 C C . ARG A 1 88 ? -0.299 12.027 -10.610 1.00 97.19 88 ARG A C 1
ATOM 697 O O . ARG A 1 88 ? -0.983 12.362 -9.652 1.00 97.19 88 ARG A O 1
ATOM 704 N N . THR A 1 89 ? -0.156 10.751 -10.960 1.00 97.62 89 THR A N 1
ATOM 705 C CA . THR A 1 89 ? -0.784 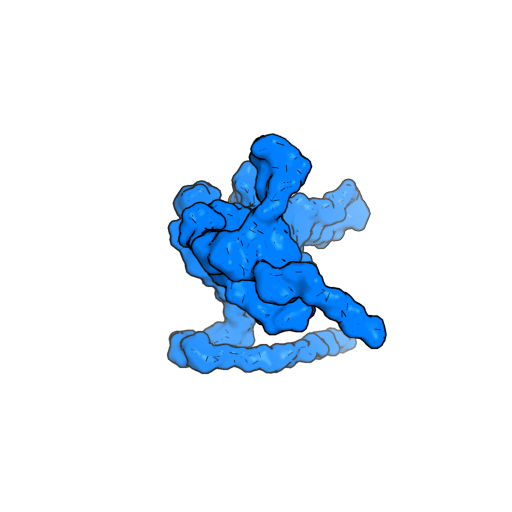9.644 -10.221 1.00 97.62 89 THR A CA 1
ATOM 706 C C . THR A 1 89 ? -0.175 9.504 -8.824 1.00 97.62 89 THR A C 1
ATOM 708 O O . THR A 1 89 ? -0.909 9.374 -7.850 1.00 97.62 89 THR A O 1
ATOM 711 N N . ILE A 1 90 ? 1.151 9.633 -8.699 1.00 96.38 90 ILE A N 1
ATOM 712 C CA . ILE A 1 90 ? 1.845 9.712 -7.403 1.00 96.38 90 ILE A CA 1
ATOM 713 C C . ILE A 1 90 ? 1.317 10.890 -6.585 1.00 96.38 90 ILE A C 1
ATOM 715 O O . ILE A 1 90 ? 0.985 10.712 -5.420 1.00 96.38 90 ILE A O 1
ATOM 719 N N . GLN A 1 91 ? 1.209 12.074 -7.189 1.00 96.44 91 GLN A N 1
ATOM 720 C CA . GLN A 1 91 ? 0.707 13.262 -6.504 1.00 96.44 91 GLN A CA 1
ATOM 721 C C . GLN A 1 91 ? -0.711 13.041 -5.958 1.00 96.44 91 GLN A C 1
ATOM 723 O O . GLN A 1 91 ? -0.960 13.322 -4.792 1.00 96.44 91 GLN A O 1
ATOM 728 N N . ARG A 1 92 ? -1.615 12.455 -6.750 1.00 97.88 92 ARG A N 1
ATOM 729 C CA . ARG A 1 92 ? -2.977 12.128 -6.295 1.00 97.88 92 ARG A CA 1
ATOM 730 C C . ARG A 1 92 ? -2.990 11.120 -5.144 1.00 97.88 92 ARG A C 1
ATOM 732 O O . ARG A 1 92 ? -3.824 11.220 -4.249 1.00 97.88 92 ARG A O 1
ATOM 739 N N . LEU A 1 93 ? -2.077 10.146 -5.146 1.00 97.56 93 LEU A N 1
ATOM 740 C CA . LEU A 1 93 ? -1.912 9.210 -4.028 1.00 97.56 93 LEU A CA 1
ATOM 741 C C . LEU A 1 93 ? -1.404 9.908 -2.755 1.00 97.56 93 LEU A C 1
ATOM 743 O O . LEU A 1 93 ? -1.815 9.530 -1.657 1.00 97.56 93 LEU A O 1
ATOM 747 N N . GLU A 1 94 ? -0.535 10.915 -2.888 1.00 96.06 94 GLU A N 1
ATOM 748 C CA . GLU A 1 94 ? -0.090 11.758 -1.768 1.00 96.06 94 GLU A CA 1
ATOM 749 C C . GLU A 1 94 ? -1.224 12.645 -1.240 1.00 96.06 94 GLU A C 1
ATOM 751 O O . GLU A 1 94 ? -1.433 12.703 -0.033 1.00 96.06 94 GLU A O 1
ATOM 756 N N . GLU A 1 95 ? -2.005 13.269 -2.127 1.00 96.44 95 GLU A N 1
ATOM 757 C CA . GLU A 1 95 ? -3.179 14.088 -1.777 1.00 96.44 95 GLU A CA 1
ATOM 758 C C . GLU A 1 95 ? -4.257 13.274 -1.046 1.00 96.44 95 GLU A C 1
ATOM 760 O O . GLU A 1 95 ? -4.928 13.780 -0.151 1.00 96.44 95 GLU A O 1
ATOM 765 N N . LYS A 1 96 ? -4.391 11.983 -1.375 1.00 96.31 96 LYS A N 1
ATOM 766 C CA . LYS A 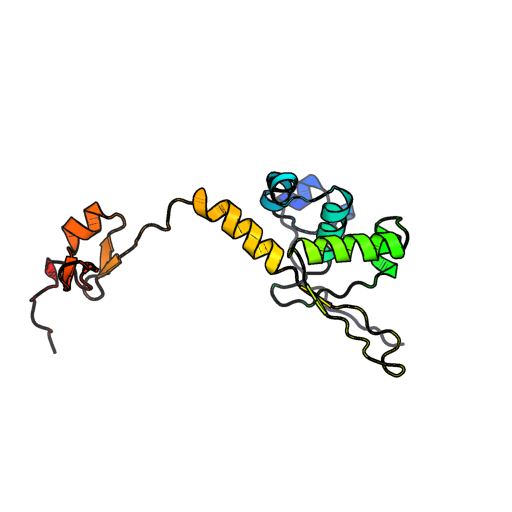1 96 ? -5.264 11.033 -0.662 1.00 96.31 96 LYS A CA 1
ATOM 767 C C . LYS A 1 96 ? -4.660 10.502 0.637 1.00 96.31 96 LYS A C 1
ATOM 769 O O . LYS A 1 96 ? -5.293 9.685 1.311 1.00 96.31 96 LYS A O 1
ATOM 774 N N . GLU A 1 97 ? -3.443 10.920 0.976 1.00 95.44 97 GLU A N 1
ATOM 775 C CA . GLU A 1 97 ? -2.659 10.447 2.118 1.00 95.44 97 GLU A CA 1
ATOM 776 C C . GLU A 1 97 ? -2.515 8.916 2.141 1.00 95.44 97 GLU A C 1
ATOM 778 O O . GLU A 1 97 ? -2.579 8.283 3.195 1.00 95.44 97 GLU A O 1
ATOM 783 N N . LEU A 1 98 ? -2.381 8.293 0.968 1.00 94.88 98 LEU A N 1
ATOM 784 C CA . LEU A 1 98 ? -2.163 6.848 0.845 1.00 94.88 98 LEU A CA 1
ATOM 785 C C . LEU A 1 98 ? -0.672 6.518 0.802 1.00 94.88 98 LEU A C 1
ATOM 787 O O . LEU A 1 98 ? -0.256 5.453 1.254 1.00 94.88 98 LEU A O 1
ATOM 791 N N . ILE A 1 99 ? 0.140 7.450 0.308 1.00 94.50 99 ILE A N 1
ATOM 792 C CA . ILE A 1 99 ? 1.596 7.341 0.295 1.00 94.50 99 ILE A CA 1
ATOM 793 C C . ILE A 1 99 ? 2.231 8.647 0.762 1.00 94.50 99 ILE A C 1
ATOM 795 O O . ILE A 1 99 ? 1.603 9.704 0.748 1.00 94.50 99 ILE A O 1
ATOM 799 N N . ARG A 1 100 ? 3.510 8.583 1.124 1.00 92.06 100 ARG A N 1
ATOM 800 C CA . ARG A 1 100 ? 4.379 9.752 1.285 1.00 92.06 100 ARG A CA 1
ATOM 801 C C . ARG A 1 100 ? 5.571 9.611 0.354 1.00 92.06 100 ARG A C 1
ATOM 803 O O . ARG A 1 100 ? 6.208 8.559 0.334 1.00 92.06 100 ARG A O 1
ATOM 810 N N . LYS A 1 101 ? 5.916 10.670 -0.374 1.00 90.19 101 LYS A N 1
ATOM 811 C CA . LYS A 1 101 ? 7.142 10.738 -1.173 1.00 90.19 101 LYS A CA 1
ATOM 812 C C . LYS A 1 101 ? 8.167 11.624 -0.474 1.00 90.19 101 LYS A C 1
ATOM 814 O O . LYS A 1 101 ? 7.905 12.775 -0.141 1.00 90.19 101 LYS A O 1
ATOM 819 N N . ARG A 1 102 ? 9.385 11.118 -0.305 1.00 85.19 102 ARG A N 1
ATOM 820 C CA . ARG A 1 102 ? 10.554 11.909 0.092 1.00 85.19 102 ARG A CA 1
ATOM 821 C C . ARG A 1 102 ? 11.446 12.117 -1.122 1.00 85.19 102 ARG A C 1
ATOM 823 O O . ARG A 1 102 ? 12.062 11.173 -1.622 1.00 85.19 102 ARG A O 1
ATOM 830 N N . VAL A 1 103 ? 11.515 13.363 -1.587 1.00 78.56 103 VAL A N 1
ATOM 831 C CA . VAL A 1 103 ? 12.423 13.764 -2.666 1.00 78.56 103 VAL A CA 1
ATOM 832 C C . VAL A 1 103 ? 13.842 13.804 -2.110 1.00 78.56 103 VAL A C 1
ATOM 834 O O . VAL A 1 103 ? 14.118 14.502 -1.133 1.00 78.56 103 VAL A O 1
ATOM 837 N N . ARG A 1 104 ? 14.735 13.013 -2.710 1.00 69.06 104 ARG A N 1
ATOM 838 C CA . ARG A 1 104 ? 16.136 12.926 -2.283 1.00 69.06 104 ARG A CA 1
ATOM 839 C C . ARG A 1 104 ? 17.043 13.942 -2.965 1.00 69.06 104 ARG A C 1
ATOM 841 O O . ARG A 1 104 ? 18.008 14.363 -2.345 1.00 69.06 104 ARG A O 1
ATOM 848 N N . SER A 1 105 ? 16.736 14.333 -4.198 1.00 65.81 105 SER A N 1
ATOM 849 C CA . SER A 1 105 ? 17.509 15.341 -4.922 1.00 65.81 105 SER A CA 1
ATOM 850 C C . SER A 1 105 ? 17.124 16.741 -4.446 1.00 65.81 105 SER A C 1
ATOM 852 O O . SER A 1 105 ? 16.006 17.176 -4.720 1.00 65.81 105 SER A O 1
ATOM 854 N N . LYS A 1 106 ? 18.018 17.447 -3.738 1.00 59.81 106 LYS A N 1
ATOM 855 C CA . LYS A 1 106 ? 17.758 18.805 -3.222 1.00 59.81 106 LYS A CA 1
ATOM 856 C C . LYS A 1 106 ? 18.561 19.908 -3.923 1.00 59.81 106 LYS A C 1
ATOM 858 O O . LYS A 1 106 ? 18.324 21.078 -3.638 1.00 59.81 106 LYS A O 1
ATOM 863 N N . GLY A 1 107 ? 19.453 19.584 -4.863 1.00 57.22 107 GLY A N 1
ATOM 864 C CA . GLY A 1 107 ? 20.219 20.598 -5.596 1.00 57.22 107 GLY A CA 1
ATOM 865 C C . GLY A 1 107 ? 20.944 20.092 -6.846 1.00 57.22 107 GLY A C 1
ATOM 866 O O . GLY A 1 107 ? 20.838 18.925 -7.213 1.00 57.22 107 GLY A O 1
ATOM 867 N N . LYS A 1 108 ? 21.718 20.985 -7.487 1.00 56.91 108 LYS A N 1
ATOM 868 C CA . LYS A 1 108 ? 22.528 20.712 -8.699 1.00 56.91 108 LYS A CA 1
ATOM 869 C C . LYS A 1 108 ? 23.594 19.618 -8.522 1.00 56.91 108 LYS A C 1
ATOM 871 O O . LYS A 1 108 ? 24.114 19.139 -9.519 1.00 56.91 108 LYS A O 1
ATOM 876 N N . LEU A 1 109 ? 23.925 19.241 -7.287 1.00 59.03 109 LEU A N 1
ATOM 877 C CA . LEU A 1 109 ? 24.892 18.182 -6.967 1.00 59.03 109 LEU A CA 1
ATOM 878 C C . LEU A 1 109 ? 24.230 16.808 -6.741 1.00 59.03 109 LEU A C 1
ATOM 880 O O . LEU A 1 109 ? 24.923 15.799 -6.760 1.00 59.03 109 LEU A O 1
ATOM 884 N N . ASP A 1 110 ? 22.901 16.750 -6.593 1.00 57.59 110 ASP A N 1
ATOM 885 C CA . ASP A 1 110 ? 22.156 15.519 -6.277 1.00 57.59 110 ASP A CA 1
ATOM 886 C C . ASP A 1 110 ? 21.463 14.898 -7.508 1.00 57.59 110 ASP A C 1
ATOM 888 O O . ASP A 1 110 ? 20.458 14.183 -7.395 1.00 57.59 110 ASP A O 1
ATOM 892 N N . ILE A 1 111 ? 21.970 15.200 -8.706 1.00 52.78 111 ILE A N 1
ATOM 893 C CA . ILE A 1 111 ? 21.375 14.776 -9.977 1.00 52.78 111 ILE A CA 1
ATOM 894 C C . ILE A 1 111 ? 21.369 13.241 -10.029 1.00 52.78 111 ILE A C 1
ATOM 896 O O . ILE A 1 111 ? 22.416 12.602 -9.994 1.00 52.78 111 ILE A O 1
ATOM 900 N N . GLY A 1 112 ? 20.176 12.644 -10.109 1.00 55.50 112 GLY A N 1
ATOM 901 C CA . GLY A 1 112 ? 19.996 11.190 -10.227 1.00 55.50 112 GLY A CA 1
ATOM 902 C C . GLY A 1 112 ? 19.525 10.474 -8.957 1.00 55.50 112 GLY A C 1
ATOM 903 O O . GLY A 1 112 ? 19.311 9.261 -8.992 1.00 55.50 112 GLY A O 1
ATOM 904 N N . LEU A 1 113 ? 19.297 11.178 -7.841 1.00 64.25 113 LEU A N 1
ATOM 905 C CA . LEU A 1 113 ? 18.714 10.536 -6.661 1.00 64.25 113 LEU A CA 1
ATOM 906 C C . LEU A 1 113 ? 17.229 10.216 -6.870 1.00 64.25 113 LEU A C 1
ATOM 908 O O . LEU A 1 113 ? 16.389 11.104 -7.017 1.00 64.25 113 LEU A O 1
ATOM 912 N N . THR A 1 114 ? 16.902 8.926 -6.828 1.00 74.38 114 THR A N 1
ATOM 913 C CA . THR A 1 114 ? 15.522 8.448 -6.955 1.00 74.38 114 THR A CA 1
ATOM 914 C C . THR A 1 114 ? 14.701 8.786 -5.708 1.00 74.38 114 THR A C 1
ATOM 916 O O . THR A 1 114 ? 15.213 8.785 -4.584 1.00 74.38 114 THR A O 1
ATOM 919 N N . ASN A 1 115 ? 13.416 9.089 -5.907 1.00 83.31 115 ASN A N 1
ATOM 920 C CA . ASN A 1 115 ? 12.468 9.328 -4.823 1.00 83.31 115 ASN A CA 1
ATOM 921 C C . ASN A 1 115 ? 12.349 8.103 -3.912 1.00 83.31 115 ASN A C 1
ATOM 923 O O . ASN A 1 115 ? 12.446 6.968 -4.371 1.00 83.31 115 ASN A O 1
ATOM 927 N N . VAL A 1 116 ? 12.095 8.343 -2.627 1.00 88.75 116 VAL A N 1
ATOM 928 C CA . VAL A 1 116 ? 11.742 7.282 -1.679 1.00 88.75 116 VAL A CA 1
ATOM 929 C C . VAL A 1 116 ? 10.262 7.389 -1.360 1.00 88.75 116 VAL A C 1
ATOM 931 O O . VAL A 1 116 ? 9.778 8.477 -1.050 1.00 88.75 116 VAL A O 1
ATOM 934 N N . TYR A 1 117 ? 9.558 6.270 -1.413 1.00 91.06 117 TYR A N 1
ATOM 935 C CA . TYR A 1 117 ? 8.135 6.172 -1.129 1.00 91.06 117 TYR A CA 1
ATOM 936 C C . TYR A 1 117 ? 7.903 5.412 0.179 1.00 91.06 117 TYR A C 1
ATOM 938 O O . TYR A 1 117 ? 8.627 4.472 0.508 1.00 91.06 117 TYR A O 1
ATOM 946 N N . ASP A 1 118 ? 6.887 5.836 0.920 1.00 90.19 118 ASP A N 1
ATOM 947 C CA . ASP A 1 118 ? 6.401 5.207 2.146 1.00 90.19 118 ASP A CA 1
ATOM 948 C C . ASP A 1 118 ? 4.897 4.944 1.998 1.00 90.19 118 ASP A C 1
ATOM 950 O O . ASP A 1 118 ? 4.124 5.877 1.774 1.00 90.19 118 ASP A O 1
ATOM 954 N N . ILE A 1 119 ? 4.497 3.673 2.101 1.00 91.69 119 ILE A N 1
ATOM 955 C CA . ILE A 1 119 ? 3.099 3.225 1.979 1.00 91.69 119 ILE A CA 1
ATOM 956 C C . ILE A 1 119 ? 2.443 2.927 3.337 1.00 91.69 119 ILE A C 1
ATOM 958 O O . ILE A 1 119 ? 1.318 2.436 3.387 1.00 91.69 119 ILE A O 1
ATOM 962 N N . SER A 1 120 ? 3.112 3.235 4.452 1.00 90.50 120 SER A N 1
ATOM 963 C CA . SER A 1 120 ? 2.530 3.108 5.796 1.00 90.50 120 SER A CA 1
ATOM 964 C C . SER A 1 120 ? 1.165 3.793 5.951 1.00 90.50 120 SER A C 1
ATOM 966 O O . SER A 1 120 ? 0.295 3.212 6.603 1.00 90.50 120 SER A O 1
ATOM 968 N N . PRO A 1 121 ? 0.903 4.968 5.336 1.00 93.19 121 PRO A N 1
ATOM 969 C CA . PRO A 1 121 ? -0.419 5.588 5.399 1.00 93.19 121 PRO A CA 1
ATOM 970 C C . PRO A 1 121 ? -1.539 4.712 4.814 1.00 93.19 121 PRO A C 1
ATOM 972 O O . PRO A 1 121 ? -2.594 4.589 5.434 1.00 93.19 121 PRO A O 1
ATOM 975 N N . LEU A 1 122 ? -1.304 4.036 3.682 1.00 94.00 122 LEU A N 1
ATOM 976 C CA . LEU A 1 122 ? -2.252 3.078 3.104 1.00 94.00 122 LEU A CA 1
ATOM 977 C C . LEU A 1 122 ? -2.577 1.948 4.087 1.00 94.00 122 LEU A C 1
ATOM 979 O O . LEU A 1 122 ? -3.749 1.630 4.285 1.00 94.00 122 LEU A O 1
ATOM 983 N N . MET A 1 123 ? -1.552 1.363 4.718 1.00 92.12 123 MET A N 1
ATOM 984 C CA . MET A 1 123 ? -1.740 0.280 5.692 1.00 92.12 123 MET A CA 1
ATOM 985 C C . MET A 1 123 ? -2.631 0.730 6.853 1.00 92.12 123 MET A C 1
ATOM 987 O O . MET A 1 123 ? -3.589 0.042 7.198 1.00 92.12 123 MET A O 1
ATOM 991 N N . LEU A 1 124 ? -2.376 1.922 7.399 1.00 91.19 124 LEU A N 1
ATOM 992 C CA . LEU A 1 124 ? -3.194 2.501 8.466 1.00 91.19 124 LEU A CA 1
ATOM 993 C C . LEU A 1 124 ? -4.643 2.741 8.022 1.00 91.19 124 LEU A C 1
ATOM 995 O O . LEU A 1 124 ? -5.564 2.441 8.781 1.00 91.19 124 LEU A O 1
ATOM 999 N N . LYS A 1 125 ? -4.876 3.229 6.795 1.00 93.31 125 LYS A N 1
ATOM 1000 C CA . LYS A 1 125 ? -6.242 3.424 6.278 1.00 93.31 125 LYS A CA 1
ATOM 1001 C C . LYS A 1 125 ? -6.992 2.100 6.123 1.00 93.31 125 LYS A C 1
ATOM 1003 O O . LYS A 1 125 ? -8.162 2.037 6.491 1.00 93.31 125 LYS A O 1
ATOM 1008 N N . ILE A 1 126 ? -6.334 1.039 5.649 1.00 92.44 126 ILE A N 1
ATOM 1009 C CA . ILE A 1 126 ? -6.942 -0.300 5.560 1.00 92.44 126 ILE A CA 1
ATOM 1010 C C . ILE A 1 126 ? -7.270 -0.846 6.957 1.00 92.44 126 ILE A C 1
ATOM 1012 O O . ILE A 1 126 ? -8.382 -1.324 7.168 1.00 92.44 126 ILE A O 1
ATOM 1016 N N . ILE A 1 127 ? -6.358 -0.719 7.926 1.00 90.38 127 ILE A N 1
ATOM 1017 C CA . ILE A 1 127 ? -6.609 -1.138 9.316 1.00 90.38 127 ILE A CA 1
ATOM 1018 C C . ILE A 1 127 ? -7.810 -0.381 9.893 1.00 90.38 127 ILE A C 1
ATOM 1020 O O . ILE A 1 127 ? -8.731 -0.999 10.416 1.00 90.38 127 ILE A O 1
ATOM 1024 N N . ASN A 1 128 ? -7.862 0.943 9.736 1.00 89.69 128 ASN A N 1
ATOM 1025 C CA . ASN A 1 128 ? -8.970 1.763 10.238 1.00 89.69 128 A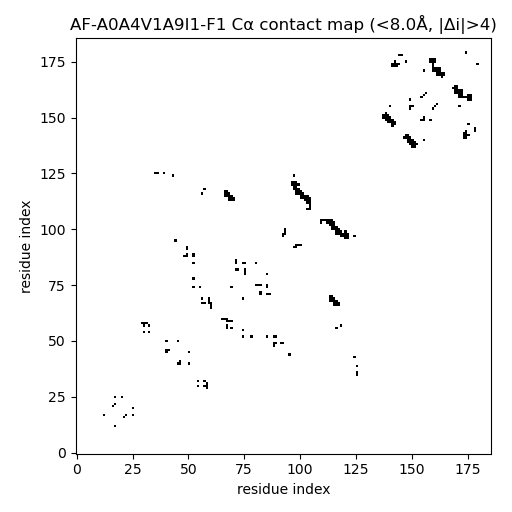SN A CA 1
ATOM 1026 C C . ASN A 1 128 ? -10.314 1.419 9.592 1.00 89.69 128 ASN A C 1
ATOM 1028 O O . ASN A 1 128 ? -11.354 1.526 10.231 1.00 89.69 128 ASN A O 1
ATOM 1032 N N . ILE A 1 129 ? -10.297 0.985 8.334 1.00 88.62 129 ILE A N 1
ATOM 1033 C CA . ILE A 1 129 ? -11.474 0.461 7.647 1.00 88.62 129 ILE A CA 1
ATOM 1034 C C . ILE A 1 129 ? -11.965 -0.846 8.290 1.00 88.62 129 ILE A C 1
ATOM 1036 O O . ILE A 1 129 ? -13.173 -1.089 8.310 1.00 88.62 129 ILE A O 1
ATOM 1040 N N . GLN A 1 130 ? -11.050 -1.671 8.801 1.00 82.38 130 GLN A N 1
ATOM 1041 C CA . GLN A 1 130 ? -11.345 -2.976 9.390 1.00 82.38 130 GLN A CA 1
ATOM 1042 C C . GLN A 1 130 ? -11.710 -2.910 10.869 1.00 82.38 130 GLN A C 1
ATOM 1044 O O . GLN A 1 130 ? -12.544 -3.701 11.299 1.00 82.38 130 GLN A O 1
ATOM 1049 N N . LEU A 1 131 ? -11.152 -1.970 11.638 1.00 77.94 131 LEU A N 1
ATOM 1050 C CA . LEU A 1 131 ? -11.416 -1.832 13.076 1.00 77.94 131 LEU A CA 1
ATOM 1051 C C . LEU A 1 131 ? -12.917 -1.842 13.448 1.00 77.94 131 LEU A C 1
ATOM 1053 O O . LEU A 1 131 ? -13.257 -2.549 14.391 1.00 77.94 131 LEU A O 1
ATOM 1057 N N . PRO A 1 132 ? -13.837 -1.172 12.719 1.00 69.06 132 PRO A N 1
ATOM 1058 C CA . PRO A 1 132 ? -15.275 -1.237 13.005 1.00 69.06 132 PRO A CA 1
ATOM 1059 C C . PRO A 1 132 ? -15.899 -2.625 12.796 1.00 69.06 132 PRO A C 1
ATOM 1061 O O . PRO A 1 132 ? -16.942 -2.922 13.366 1.00 69.06 132 PRO A O 1
ATOM 1064 N N . SER A 1 133 ? -15.286 -3.456 11.949 1.00 60.25 133 SER A N 1
ATOM 1065 C CA . SER A 1 133 ? -15.736 -4.816 11.616 1.00 60.25 133 SER A CA 1
ATOM 1066 C C . SER A 1 133 ? -15.022 -5.913 12.408 1.00 60.25 133 SER A C 1
ATOM 1068 O O . SER A 1 133 ? -15.423 -7.074 12.356 1.00 60.25 133 SER A O 1
ATOM 1070 N N . MET A 1 134 ? -13.966 -5.565 13.142 1.00 58.81 134 MET A N 1
ATOM 1071 C CA . MET A 1 134 ? -13.291 -6.487 14.042 1.00 58.81 134 MET A CA 1
ATOM 1072 C C . MET A 1 134 ? -14.059 -6.502 15.360 1.00 58.81 134 MET A C 1
ATOM 1074 O O . MET A 1 134 ? -14.255 -5.459 15.982 1.00 58.81 134 MET A O 1
ATOM 1078 N N . THR A 1 135 ? -14.462 -7.685 15.830 1.00 55.59 135 THR A N 1
ATOM 1079 C CA . THR A 1 135 ? -14.774 -7.837 17.255 1.00 55.59 135 THR A CA 1
ATOM 1080 C C . THR A 1 135 ? -13.565 -7.317 18.033 1.00 55.59 135 THR A C 1
ATOM 1082 O O . THR A 1 135 ? -12.447 -7.735 17.697 1.00 55.59 135 THR A O 1
ATOM 1085 N N . PRO A 1 136 ? -13.742 -6.418 19.024 1.00 57.88 136 PRO A N 1
ATOM 1086 C CA . PRO A 1 136 ? -12.640 -5.975 19.865 1.00 57.88 136 PRO A CA 1
ATOM 1087 C C . PRO A 1 136 ? -11.858 -7.210 20.312 1.00 57.88 136 PRO A C 1
ATOM 1089 O O . PRO A 1 136 ? -12.504 -8.222 20.619 1.00 57.88 136 PRO A O 1
ATOM 1092 N N . PRO A 1 137 ? -10.509 -7.183 20.314 1.00 55.97 137 PRO A N 1
ATOM 1093 C CA . PRO A 1 137 ? -9.756 -8.300 20.861 1.00 55.97 137 PRO A CA 1
ATOM 1094 C C . PRO A 1 137 ? -10.378 -8.624 22.220 1.00 55.97 137 PRO A C 1
ATOM 1096 O O . PRO A 1 137 ? -10.619 -7.679 22.984 1.00 55.97 137 PRO A O 1
ATOM 1099 N N . PRO A 1 138 ? -10.739 -9.898 22.488 1.00 57.22 138 PRO A N 1
ATOM 1100 C CA . PRO A 1 138 ? -11.379 -10.248 23.747 1.00 57.22 138 PRO A CA 1
ATOM 1101 C C . PRO A 1 138 ? -10.535 -9.619 24.847 1.00 57.22 138 PRO A C 1
ATOM 1103 O O . PRO A 1 138 ? -9.307 -9.734 24.805 1.00 57.22 138 PRO A O 1
ATOM 1106 N N . GLN A 1 139 ? -11.155 -8.859 25.755 1.00 66.69 139 GLN A N 1
ATOM 1107 C CA . GLN A 1 139 ? -10.429 -8.278 26.881 1.00 66.69 139 GLN A CA 1
ATOM 1108 C C . GLN A 1 139 ? -9.977 -9.444 27.758 1.00 66.69 139 GLN A C 1
ATOM 1110 O O . GLN A 1 139 ? -10.686 -9.874 28.662 1.00 66.69 139 GLN A O 1
ATOM 1115 N N . ILE A 1 140 ? -8.822 -10.017 27.418 1.00 81.06 140 ILE A N 1
ATOM 1116 C CA . ILE A 1 140 ? -8.232 -11.132 28.134 1.00 81.06 140 ILE A CA 1
ATOM 1117 C C . ILE A 1 140 ? -7.552 -10.535 29.353 1.00 81.06 140 ILE A C 1
ATOM 1119 O O . ILE A 1 140 ? -6.501 -9.903 29.248 1.00 81.06 140 ILE A O 1
ATOM 1123 N N . HIS A 1 141 ? -8.159 -10.738 30.514 1.00 87.19 141 HIS A N 1
ATOM 1124 C CA . HIS A 1 141 ? -7.588 -10.319 31.783 1.00 87.19 141 HIS A CA 1
ATOM 1125 C C . HIS A 1 141 ? -7.070 -11.535 32.539 1.00 87.19 141 HIS A C 1
ATOM 1127 O O . HIS A 1 141 ? -7.789 -12.519 32.722 1.00 87.19 141 HIS A O 1
ATOM 1133 N N . VAL A 1 142 ? -5.806 -11.484 32.957 1.00 91.38 142 VAL A N 1
ATOM 1134 C CA . VAL A 1 142 ? -5.117 -12.621 33.575 1.00 91.38 142 VAL A CA 1
ATOM 1135 C C . VAL A 1 142 ? -4.696 -12.264 34.990 1.00 91.38 142 VAL A C 1
ATOM 1137 O O . VAL A 1 142 ? -4.012 -11.269 35.222 1.00 91.38 142 VAL A O 1
ATOM 1140 N N . CYS A 1 143 ? -5.055 -13.115 35.949 1.00 91.25 143 CYS A N 1
ATOM 1141 C CA . CYS A 1 143 ? -4.584 -12.970 37.315 1.00 91.25 143 CYS A CA 1
ATOM 1142 C C . CYS A 1 143 ? -3.080 -13.283 37.375 1.00 91.25 143 CYS A C 1
ATOM 1144 O O . CYS A 1 143 ? -2.675 -14.392 37.022 1.00 91.25 143 CYS A O 1
ATOM 1146 N N . PRO A 1 144 ? -2.233 -12.373 37.883 1.00 89.50 144 PRO A N 1
ATOM 1147 C CA . PRO A 1 144 ? -0.792 -12.596 37.931 1.00 89.50 144 PRO A CA 1
ATOM 1148 C C . PRO A 1 144 ? -0.394 -13.746 38.867 1.00 89.50 144 PRO A C 1
ATOM 1150 O O . PRO A 1 144 ? 0.646 -14.356 38.633 1.00 89.50 144 PRO A O 1
ATOM 1153 N N . ARG A 1 145 ? -1.231 -14.066 39.869 1.00 88.00 145 ARG A N 1
ATOM 1154 C CA . ARG A 1 145 ? -0.979 -15.103 40.882 1.00 88.00 145 ARG A CA 1
ATOM 1155 C C . ARG A 1 145 ? -1.355 -16.503 40.401 1.00 88.00 145 ARG A C 1
ATOM 1157 O O . ARG A 1 145 ? -0.488 -17.352 40.280 1.00 88.00 145 ARG A O 1
ATOM 1164 N N . CYS A 1 146 ? -2.632 -16.745 40.111 1.00 91.75 146 CYS A N 1
ATOM 1165 C CA . CYS A 1 146 ? -3.124 -18.083 39.753 1.00 91.75 146 CYS A CA 1
ATOM 1166 C C . CYS A 1 146 ? -3.279 -18.311 38.243 1.00 91.75 146 CYS A C 1
ATOM 1168 O O . CYS A 1 146 ? -3.786 -19.350 37.837 1.00 91.75 146 CYS A O 1
ATOM 1170 N N . LYS A 1 147 ? -2.906 -17.328 37.408 1.00 91.56 147 LYS A N 1
ATOM 1171 C CA . LYS A 1 147 ? -3.054 -17.363 35.940 1.00 91.56 147 LYS A CA 1
ATOM 1172 C C . LYS A 1 147 ? -4.489 -17.575 35.443 1.00 91.56 147 LYS A C 1
ATOM 1174 O O . LYS A 1 147 ? -4.688 -17.850 34.267 1.00 91.56 147 LYS A O 1
ATOM 1179 N N . LYS A 1 148 ? -5.494 -17.387 36.305 1.00 91.50 148 LYS A N 1
ATOM 1180 C CA . LYS A 1 148 ? -6.914 -17.410 35.933 1.00 91.50 148 LYS A CA 1
ATOM 1181 C C . LYS A 1 148 ? -7.194 -16.349 34.870 1.00 91.50 148 LYS A C 1
ATOM 1183 O O . LYS A 1 148 ? -6.723 -15.221 35.006 1.00 91.50 148 LYS A O 1
ATOM 1188 N N . ILE A 1 149 ? -7.942 -16.725 33.838 1.00 91.00 149 ILE A N 1
ATOM 1189 C CA . ILE A 1 149 ? -8.193 -15.915 32.645 1.00 91.00 149 ILE A CA 1
ATOM 1190 C C . ILE A 1 149 ? -9.681 -15.567 32.590 1.00 91.00 149 ILE A C 1
ATOM 1192 O O . ILE A 1 149 ? -10.506 -16.457 32.765 1.00 91.00 149 ILE A O 1
ATOM 1196 N N . ALA A 1 150 ? -10.007 -14.303 32.327 1.00 89.12 150 ALA A N 1
ATOM 1197 C CA . ALA A 1 150 ? -11.335 -13.864 31.905 1.00 89.12 150 ALA A CA 1
ATOM 1198 C C . ALA A 1 150 ? -11.256 -13.370 30.457 1.00 89.12 150 ALA A C 1
ATOM 1200 O O . ALA A 1 150 ? -10.347 -12.612 30.133 1.00 89.12 150 ALA A O 1
ATOM 1201 N N . LYS A 1 151 ? -12.171 -13.813 29.594 1.00 87.31 151 LYS A N 1
ATOM 1202 C CA . LYS A 1 151 ? -12.216 -13.514 28.151 1.00 87.31 151 LYS A CA 1
ATOM 1203 C C . LYS A 1 151 ? -13.415 -12.650 27.743 1.00 87.31 151 LYS A C 1
ATOM 1205 O O . LYS A 1 151 ? -13.514 -12.267 26.580 1.00 87.31 151 LYS A O 1
ATOM 1210 N N . SER A 1 152 ? -14.324 -12.359 28.671 1.00 84.19 152 SER A N 1
ATOM 1211 C CA . SER A 1 152 ? -15.526 -11.550 28.449 1.00 84.19 152 SER A CA 1
ATOM 1212 C C . SER A 1 152 ? -15.789 -10.619 29.631 1.00 84.19 152 SER A C 1
ATOM 1214 O O . SER A 1 152 ? -15.280 -10.840 30.727 1.00 84.19 152 SER A O 1
ATOM 1216 N N . GLU A 1 153 ? -16.614 -9.591 29.432 1.00 82.19 153 GLU A N 1
ATOM 1217 C CA . GLU A 1 153 ? -16.984 -8.653 30.498 1.00 82.19 153 GLU A CA 1
ATOM 1218 C C . GLU A 1 153 ? -17.727 -9.346 31.656 1.00 82.19 153 GLU A C 1
ATOM 1220 O O . GLU A 1 153 ? -17.427 -9.097 32.823 1.00 82.19 153 GLU A O 1
ATOM 1225 N N . ALA A 1 154 ? -18.593 -10.318 31.346 1.00 84.62 154 ALA A N 1
ATOM 1226 C CA . ALA A 1 154 ? -19.267 -11.150 32.344 1.00 84.62 154 ALA A CA 1
ATOM 1227 C C . ALA A 1 154 ? -18.277 -12.008 33.156 1.00 84.62 154 ALA A C 1
ATOM 1229 O O . ALA A 1 154 ? -18.391 -12.128 34.378 1.00 84.62 154 ALA A O 1
ATOM 1230 N N . GLU A 1 155 ? -17.262 -12.579 32.497 1.00 89.00 155 GLU A N 1
ATOM 1231 C CA . GLU A 1 155 ? -16.188 -13.300 33.186 1.00 89.00 155 GLU A CA 1
ATOM 1232 C C . GLU A 1 155 ? -15.315 -12.359 34.017 1.00 89.00 155 GLU A C 1
ATOM 1234 O O . GLU A 1 155 ? -14.904 -12.724 35.117 1.00 89.00 155 GLU A O 1
A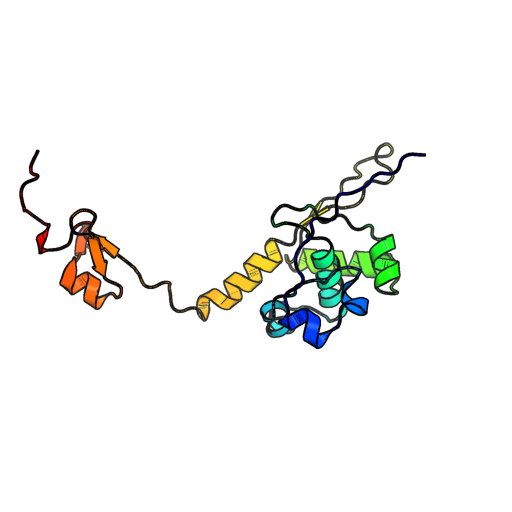TOM 1239 N N . ILE A 1 156 ? -15.048 -11.141 33.538 1.00 88.19 156 ILE A N 1
ATOM 1240 C CA . ILE A 1 156 ? -14.308 -10.135 34.298 1.00 88.19 156 ILE A CA 1
ATOM 1241 C C . ILE A 1 156 ? -15.080 -9.798 35.570 1.00 88.19 156 ILE A C 1
ATOM 1243 O O . ILE A 1 156 ? -14.492 -9.854 36.647 1.00 88.19 156 ILE A O 1
ATOM 1247 N N . GLU A 1 157 ? -16.380 -9.519 35.495 1.00 88.50 157 GLU A N 1
ATOM 1248 C CA . GLU A 1 157 ? -17.209 -9.210 36.665 1.00 88.50 157 GLU A CA 1
ATOM 1249 C C . GLU A 1 157 ? -17.294 -10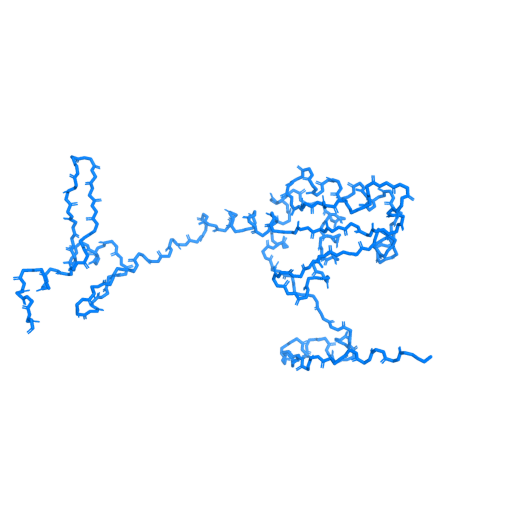.383 37.656 1.00 88.50 157 GLU A C 1
ATOM 1251 O O . GLU A 1 157 ? -17.148 -10.202 38.875 1.00 88.50 157 GLU A O 1
ATOM 1256 N N . SER A 1 158 ? -17.456 -11.602 37.137 1.00 90.50 158 SER A N 1
ATOM 1257 C CA . SER A 1 158 ? -17.529 -12.827 37.934 1.00 90.50 158 SER A CA 1
ATOM 1258 C C . SER A 1 158 ? -16.196 -13.154 38.620 1.00 90.50 158 SER A C 1
ATOM 1260 O O . SER A 1 158 ? -16.157 -13.307 39.844 1.00 90.50 158 SER A O 1
ATOM 1262 N N . LEU A 1 159 ? -15.088 -13.180 37.872 1.00 91.69 159 LEU A N 1
ATOM 1263 C CA . LEU A 1 159 ? -13.791 -13.690 38.332 1.00 91.69 159 LEU A CA 1
ATOM 1264 C C . LEU A 1 159 ? -12.911 -12.625 38.998 1.00 91.69 159 LEU A C 1
ATOM 1266 O O . LEU A 1 159 ? -12.137 -12.950 39.900 1.00 91.69 159 LEU A O 1
ATOM 1270 N N . PHE A 1 160 ? -13.014 -11.359 38.588 1.00 92.75 160 PHE A N 1
ATOM 1271 C CA . PHE A 1 160 ? -12.181 -10.259 39.087 1.00 92.75 160 PHE A CA 1
ATOM 1272 C C . PHE A 1 160 ? -13.028 -9.160 39.739 1.00 92.75 160 PHE A C 1
ATOM 1274 O O . PHE A 1 160 ? -12.765 -8.755 40.870 1.00 92.75 160 PHE A O 1
ATOM 1281 N N . GLY A 1 161 ? -14.084 -8.697 39.086 1.00 90.19 161 GLY A N 1
ATOM 1282 C CA . GLY A 1 161 ? -14.824 -7.503 39.466 1.00 90.19 161 GLY A CA 1
ATOM 1283 C C . GLY A 1 161 ? -14.022 -6.216 39.247 1.00 90.19 161 GLY A C 1
ATOM 1284 O O . GLY A 1 161 ? -12.881 -6.217 38.774 1.00 90.19 161 GLY A O 1
ATOM 1285 N N . TYR A 1 162 ? -14.624 -5.097 39.642 1.00 90.00 162 TYR A N 1
ATOM 1286 C CA . TYR A 1 162 ? -14.084 -3.758 39.420 1.00 90.00 162 TYR A CA 1
ATOM 1287 C C . TYR A 1 162 ? -13.814 -3.037 40.742 1.00 90.00 162 TYR A C 1
ATOM 1289 O O . TYR A 1 162 ? -14.510 -3.253 41.733 1.00 90.00 162 TYR A O 1
ATOM 1297 N N . ARG A 1 163 ? -12.828 -2.135 40.754 1.00 88.19 163 ARG A N 1
ATOM 1298 C CA . ARG A 1 163 ? -12.657 -1.128 41.811 1.00 88.19 163 ARG A CA 1
ATOM 1299 C C . ARG A 1 163 ? -13.122 0.230 41.316 1.00 88.19 163 ARG A C 1
ATOM 1301 O O . ARG A 1 163 ? -12.837 0.607 40.179 1.00 88.19 163 ARG A O 1
ATOM 1308 N N . ARG A 1 164 ? -13.800 0.981 42.179 1.00 89.00 164 ARG A N 1
ATOM 1309 C CA . ARG A 1 164 ? -14.052 2.406 41.948 1.00 89.00 164 ARG A CA 1
ATOM 1310 C C . ARG A 1 164 ? -12.764 3.171 42.227 1.00 89.00 164 ARG A C 1
ATOM 1312 O O . ARG A 1 164 ? -12.179 3.000 43.290 1.00 89.00 164 ARG A O 1
ATOM 1319 N N . VAL A 1 165 ? -12.312 3.952 41.249 1.00 85.50 165 VAL A N 1
ATOM 1320 C CA . VAL A 1 165 ? -11.196 4.894 41.427 1.00 85.50 165 VAL A CA 1
ATOM 1321 C C . VAL A 1 165 ? -11.777 6.247 41.818 1.00 85.50 165 VAL A C 1
ATOM 1323 O O . VAL A 1 165 ? -11.430 6.775 42.864 1.00 85.50 165 VAL A O 1
ATOM 1326 N N . ASN A 1 166 ? -12.746 6.722 41.030 1.00 86.94 166 ASN A N 1
ATOM 1327 C CA . ASN A 1 166 ? -13.516 7.951 41.238 1.00 86.94 166 ASN A CA 1
ATOM 1328 C C . ASN A 1 166 ? -15.020 7.641 41.027 1.00 86.94 166 ASN A C 1
ATOM 1330 O O . ASN A 1 166 ? -15.327 6.560 40.508 1.00 86.94 166 ASN A O 1
ATOM 1334 N N . PRO A 1 167 ? -15.959 8.549 41.373 1.00 83.81 167 PRO A N 1
ATOM 1335 C CA . PRO A 1 167 ? -17.403 8.319 41.221 1.00 83.81 167 PRO A CA 1
ATOM 1336 C C . PRO A 1 167 ? -17.813 7.839 39.818 1.00 83.81 167 PRO A C 1
ATOM 1338 O O . PRO A 1 167 ? -18.584 6.888 39.701 1.00 83.81 167 PRO A O 1
ATOM 1341 N N . ASP A 1 168 ? -17.192 8.400 38.777 1.00 82.81 168 ASP A N 1
ATOM 1342 C CA . ASP A 1 168 ? -17.516 8.109 37.374 1.00 82.81 168 ASP A CA 1
ATOM 1343 C C . ASP A 1 168 ? -16.620 7.043 36.722 1.00 82.81 168 ASP A C 1
ATOM 1345 O O . ASP A 1 168 ? -16.824 6.681 35.565 1.00 82.81 168 ASP A O 1
ATOM 1349 N N . LYS A 1 169 ? -15.606 6.519 37.431 1.00 83.88 169 LYS A N 1
ATOM 1350 C CA . LYS A 1 169 ? -14.605 5.619 36.833 1.00 83.88 169 LYS A CA 1
ATOM 1351 C C . LYS A 1 169 ? -14.368 4.359 37.655 1.00 83.88 169 LYS A C 1
ATOM 1353 O O . LYS A 1 169 ? -13.862 4.397 38.781 1.00 83.88 169 LYS A O 1
ATOM 1358 N N . ARG A 1 170 ? -14.652 3.216 37.029 1.00 88.94 170 ARG A N 1
ATOM 1359 C CA . ARG A 1 170 ? -14.324 1.877 37.530 1.00 88.94 170 ARG A CA 1
ATOM 1360 C C . ARG A 1 170 ? -13.208 1.271 36.687 1.00 88.94 170 ARG A C 1
ATOM 1362 O O . ARG A 1 170 ? -13.159 1.485 35.482 1.00 88.94 170 ARG A O 1
ATOM 1369 N N . VAL A 1 171 ? -12.311 0.524 37.320 1.00 87.75 171 VAL A N 1
ATOM 1370 C CA . VAL A 1 171 ? -11.237 -0.214 36.637 1.00 87.75 171 VAL A CA 1
ATOM 1371 C C . VAL A 1 171 ? -11.231 -1.664 37.096 1.00 87.75 171 VAL A C 1
ATOM 1373 O O . VAL A 1 171 ? -11.600 -1.955 38.235 1.00 87.75 171 VAL A O 1
ATOM 1376 N N . ILE A 1 172 ? -10.832 -2.572 36.209 1.00 89.81 172 ILE A N 1
ATOM 1377 C CA . ILE A 1 172 ? -10.751 -4.006 36.498 1.00 89.81 172 ILE A CA 1
ATOM 1378 C C . ILE A 1 172 ? -9.724 -4.237 37.611 1.00 89.81 172 ILE A C 1
ATOM 1380 O O . ILE A 1 172 ? -8.677 -3.592 37.662 1.00 89.81 172 ILE A O 1
ATOM 1384 N N . GLN A 1 173 ? -10.022 -5.156 38.521 1.00 89.75 173 GLN A N 1
ATOM 1385 C CA . GLN A 1 173 ? -9.084 -5.546 39.566 1.00 89.75 173 GLN A CA 1
ATOM 1386 C C . GLN A 1 173 ? -7.987 -6.466 39.020 1.00 89.75 173 GLN A C 1
ATOM 1388 O O . GLN A 1 173 ? -8.278 -7.459 38.361 1.00 89.75 173 GLN A O 1
ATOM 1393 N N . SER A 1 174 ? -6.721 -6.197 39.345 1.00 89.19 174 SER A N 1
ATOM 1394 C CA . SER A 1 174 ? -5.583 -6.973 38.824 1.00 89.19 174 SER A CA 1
ATOM 1395 C C . SER A 1 174 ? -5.587 -8.441 39.270 1.00 89.19 174 SER A C 1
ATOM 1397 O O . SER A 1 174 ? -5.141 -9.313 38.531 1.00 89.19 174 SER A O 1
ATOM 1399 N N . TRP A 1 175 ? -6.077 -8.740 40.477 1.00 92.00 175 TRP A N 1
ATOM 1400 C CA . TRP A 1 175 ? -6.163 -10.109 41.004 1.00 92.00 175 TRP A CA 1
ATOM 1401 C C . TRP A 1 175 ? -7.599 -10.620 40.981 1.00 92.00 175 TRP A C 1
ATOM 1403 O O . TRP A 1 175 ? -8.534 -9.855 41.249 1.00 92.00 175 TRP A O 1
ATOM 1413 N N . CYS A 1 176 ? -7.767 -11.917 40.706 1.00 92.69 176 CYS A N 1
ATOM 1414 C CA . CYS A 1 176 ? -9.071 -12.565 40.801 1.00 92.69 176 CYS A CA 1
ATOM 1415 C C . CYS A 1 176 ? -9.580 -12.540 42.252 1.00 92.69 176 CYS A C 1
ATOM 1417 O O . CYS A 1 176 ? -8.801 -12.350 43.191 1.00 92.69 176 CYS A O 1
ATOM 1419 N N . LYS A 1 177 ? -10.888 -12.727 42.440 1.00 92.12 177 LYS A N 1
ATOM 1420 C CA . LYS A 1 177 ? -11.539 -12.659 43.757 1.00 92.12 177 LYS A CA 1
ATOM 1421 C C . LYS A 1 177 ? -10.929 -13.629 44.776 1.00 92.12 177 LYS A C 1
ATOM 1423 O O . LYS A 1 177 ? -10.764 -13.248 45.922 1.00 92.12 177 LYS A O 1
ATOM 1428 N N . GLU A 1 178 ? -10.515 -14.821 44.350 1.00 89.69 178 GLU A N 1
ATOM 1429 C CA . GLU A 1 178 ? -9.877 -15.828 45.220 1.00 89.69 178 GLU A CA 1
ATOM 1430 C C . GLU A 1 178 ? -8.457 -15.443 45.660 1.00 89.69 178 GLU A C 1
ATOM 1432 O O . GLU A 1 178 ? -8.031 -15.723 46.776 1.00 89.69 178 GLU A O 1
ATOM 1437 N N . CYS A 1 179 ? -7.698 -14.790 44.779 1.00 89.19 179 CYS A N 1
ATOM 1438 C CA . CYS A 1 179 ? -6.342 -14.335 45.084 1.00 89.19 179 CYS A CA 1
ATOM 1439 C C . CYS A 1 179 ? -6.318 -13.008 45.852 1.00 89.19 179 CYS A C 1
ATOM 1441 O O . CYS A 1 179 ? -5.249 -12.574 46.285 1.00 89.19 179 CYS A O 1
ATOM 1443 N N . ARG A 1 180 ? -7.469 -12.341 45.989 1.00 83.06 180 ARG A N 1
ATOM 1444 C CA . ARG A 1 180 ? -7.614 -11.066 46.689 1.00 83.06 180 ARG A CA 1
ATOM 1445 C C . ARG A 1 180 ? -7.735 -11.322 48.190 1.00 83.06 180 ARG A C 1
ATOM 1447 O O . ARG A 1 180 ? -8.722 -11.883 48.640 1.00 83.06 180 ARG A O 1
ATOM 1454 N N . GLY A 1 181 ? -6.740 -10.884 48.958 1.00 71.31 181 GLY A N 1
ATOM 1455 C CA . GLY A 1 181 ? -6.746 -10.982 50.425 1.00 71.31 181 GLY A CA 1
ATOM 1456 C C . GLY A 1 181 ? -6.067 -12.227 51.000 1.00 71.31 181 GLY A C 1
ATOM 1457 O O . GLY A 1 181 ? -5.933 -12.327 52.214 1.00 71.31 181 GLY A O 1
ATOM 1458 N N . THR A 1 182 ? -5.579 -13.152 50.169 1.00 69.06 182 THR A N 1
ATOM 1459 C CA . THR A 1 182 ? -4.718 -14.243 50.644 1.00 69.06 182 THR A CA 1
ATOM 1460 C C . THR A 1 182 ? -3.306 -13.698 50.893 1.00 69.06 182 THR A C 1
ATOM 1462 O O . THR A 1 182 ? -2.716 -13.182 49.935 1.00 69.06 182 THR A O 1
ATOM 1465 N N . PRO A 1 183 ? -2.744 -13.811 52.115 1.00 62.88 183 PRO A N 1
ATOM 1466 C CA . PRO A 1 183 ? -1.430 -13.261 52.431 1.00 62.88 183 PRO A CA 1
ATOM 1467 C C . PRO A 1 183 ? -0.359 -13.795 51.475 1.00 62.88 183 PRO A C 1
ATOM 1469 O O . PRO A 1 183 ? -0.416 -14.940 51.009 1.00 62.88 183 PRO A O 1
ATOM 1472 N N . HIS A 1 184 ? 0.585 -12.923 51.129 1.00 61.31 184 HIS A N 1
ATOM 1473 C CA . HIS A 1 184 ? 1.761 -13.300 50.361 1.00 61.31 184 HIS A CA 1
ATOM 1474 C C . HIS A 1 184 ? 2.601 -14.241 51.226 1.00 61.31 184 HIS A C 1
ATOM 1476 O O . HIS A 1 184 ? 3.017 -13.848 52.311 1.00 61.31 184 HIS A O 1
ATOM 1482 N N . GLN A 1 185 ? 2.817 -15.479 50.771 1.00 59.94 185 GLN A N 1
ATOM 1483 C CA . GLN A 1 185 ? 3.912 -16.284 51.305 1.00 59.94 185 GLN A CA 1
ATOM 1484 C C . GLN A 1 185 ? 5.195 -15.603 50.827 1.00 59.94 185 GLN A C 1
ATOM 1486 O O . GLN A 1 185 ? 5.472 -15.593 49.627 1.00 59.94 185 GLN A O 1
ATOM 1491 N N . THR A 1 186 ? 5.850 -14.909 51.755 1.00 46.16 186 THR A N 1
ATOM 1492 C CA . THR A 1 186 ? 7.226 -14.413 51.635 1.00 46.16 186 THR A CA 1
ATOM 1493 C C . THR A 1 186 ? 8.193 -15.560 51.428 1.00 46.16 186 THR A C 1
ATOM 1495 O O . THR A 1 186 ? 7.995 -16.586 52.119 1.00 46.16 186 THR A O 1
#

Secondary structure (DSSP, 8-state):
-----------PPPHHHHHHHHHHHGGG------HHHHHTTTTTT--HHHHHHHHHHHTT--STT--B---HHHHHHHHT--HHHHHHHHHHHHHTTS-EEE----STT-TTPPPEEE-HHHHHHHHHHHGGGSPPPP--EE-TTT--EE-SHHHHHHHT-EEEEETTEEEE-SS-TTTSSPPP--

Mean predicted aligned error: 13.53 Å